Protein 6YVG (pdb70)

Structure (mmCIF, N/CA/C/O backbone):
data_6YVG
#
_entry.id   6YVG
#
_cell.length_a   38.960
_cell.length_b   56.910
_cell.length_c   70.920
_cell.angle_alpha   90.000
_cell.angle_beta   99.610
_cell.angle_gamma   90.000
#
_symmetry.space_group_name_H-M   'P 1 21 1'
#
loop_
_entity.id
_entity.type
_entity.pdbx_description
1 polymer 'MesI (Lpg2505)'
2 non-polymer 1,2-ETHANEDIOL
3 non-polymer 'IODIDE ION'
4 water water
#
loop_
_atom_site.group_PDB
_atom_site.id
_atom_site.type_symbol
_atom_site.label_atom_id
_atom_site.label_alt_id
_atom_site.label_comp_id
_atom_site.label_asym_id
_atom_site.label_entity_id
_atom_site.label_seq_id
_atom_site.pdbx_PDB_ins_code
_atom_site.Cartn_x
_atom_site.Cartn_y
_atom_site.Cartn_z
_atom_site.occupancy
_atom_site.B_iso_or_equiv
_atom_site.auth_seq_id
_atom_site.auth_comp_id
_atom_site.auth_asym_id
_atom_site.auth_atom_id
_atom_site.pdbx_PDB_model_num
ATOM 1 N N . LYS A 1 9 ? 11.651 62.962 72.055 1.00 108.65 3 LYS A N 1
ATOM 2 C CA . LYS A 1 9 ? 10.241 62.684 72.338 1.00 111.79 3 LYS A CA 1
ATOM 3 C C . LYS A 1 9 ? 9.461 63.842 73.018 1.00 110.02 3 LYS A C 1
ATOM 4 O O . LYS A 1 9 ? 8.629 63.624 73.912 1.00 92.19 3 LYS A O 1
ATOM 10 N N . GLY A 1 10 ? 9.702 65.069 72.547 1.00 105.36 4 GLY A N 1
ATOM 11 C CA . GLY A 1 10 ? 8.750 66.143 72.749 1.00 91.01 4 GLY A CA 1
ATOM 12 C C . GLY A 1 10 ? 7.488 65.930 71.927 1.00 109.70 4 GLY A C 1
ATOM 13 O O . GLY A 1 10 ? 6.840 66.898 71.520 1.00 121.00 4 GLY A O 1
ATOM 14 N N . LYS A 1 11 ? 7.146 64.658 71.664 1.00 105.09 5 LYS A N 1
ATOM 15 C CA . LYS A 1 11 ? 5.923 64.238 70.974 1.00 102.51 5 LYS A CA 1
ATOM 16 C C . LYS A 1 11 ? 5.150 63.145 71.717 1.00 107.49 5 LYS A C 1
ATOM 17 O O . LYS A 1 11 ? 3.969 62.927 71.407 1.00 98.87 5 LYS A O 1
ATOM 23 N N . LEU A 1 12 ? 5.764 62.454 72.689 1.00 110.29 6 LEU A N 1
ATOM 24 C CA . LEU A 1 12 ? 5.042 61.516 73.538 1.00 99.38 6 LEU A CA 1
ATOM 25 C C . LEU A 1 12 ? 4.987 61.916 75.012 1.00 99.14 6 LEU A C 1
ATOM 26 O O . LEU A 1 12 ? 4.098 61.426 75.719 1.00 97.94 6 LEU A O 1
ATOM 31 N N . MET A 1 13 ? 5.890 62.802 75.496 1.00 102.87 7 MET A N 1
ATOM 32 C CA . MET A 1 13 ? 5.592 63.512 76.748 1.00 103.42 7 MET A CA 1
ATOM 33 C C . MET A 1 13 ? 4.458 64.514 76.513 1.00 90.30 7 MET A C 1
ATOM 34 O O . MET A 1 13 ? 3.433 64.424 77.202 1.00 83.19 7 MET A O 1
ATOM 39 N N . PRO A 1 14 ? 4.575 65.493 75.550 1.00 102.73 8 PRO A N 1
ATOM 40 C CA . PRO A 1 14 ? 3.348 66.051 74.950 1.00 101.12 8 PRO A CA 1
ATOM 41 C C . PRO A 1 14 ? 2.775 65.082 73.932 1.00 93.21 8 PRO A C 1
ATOM 42 O O . PRO A 1 14 ? 3.069 65.187 72.739 1.00 97.32 8 PRO A O 1
ATOM 46 N N . ASN A 1 15 ? 1.970 64.131 74.411 1.00 96.89 9 ASN A N 1
ATOM 47 C CA . ASN A 1 15 ? 1.414 63.056 73.595 1.00 97.42 9 ASN A CA 1
ATOM 48 C C . ASN A 1 15 ? 0.539 63.602 72.471 1.00 87.02 9 ASN A C 1
ATOM 49 O O . ASN A 1 15 ? -0.642 63.909 72.685 1.00 84.81 9 ASN A O 1
ATOM 54 N N . SER A 1 16 ? 1.118 63.708 71.268 1.00 82.96 10 SER A N 1
ATOM 55 C CA . SER A 1 16 ? 0.414 64.308 70.137 1.00 80.09 10 SER A CA 1
ATOM 56 C C . SER A 1 16 ? -0.865 63.549 69.800 1.00 80.71 10 SER A C 1
ATOM 57 O O . SER A 1 16 ? -1.912 64.160 69.549 1.00 83.75 10 SER A O 1
ATOM 60 N N . LEU A 1 17 ? -0.788 62.214 69.750 1.00 76.41 11 LEU A N 1
ATOM 61 C CA . LEU A 1 17 ? -1.968 61.410 69.443 1.00 77.48 11 LEU A CA 1
ATOM 62 C C . LEU A 1 17 ? -3.082 61.668 70.447 1.00 80.34 11 LEU A C 1
ATOM 63 O O . LEU A 1 17 ? -4.248 61.828 70.062 1.00 78.92 11 LEU A O 1
ATOM 68 N N . LYS A 1 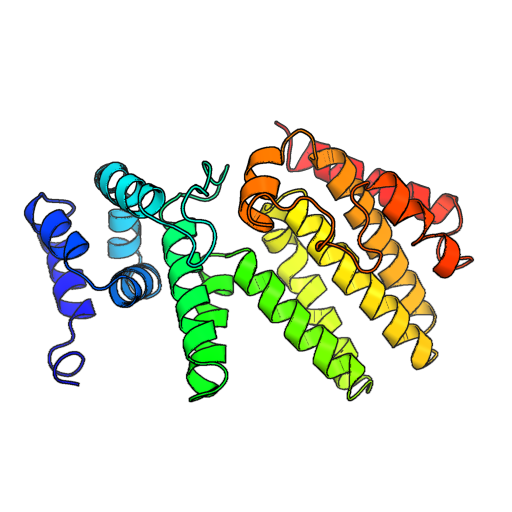18 ? -2.741 61.738 71.741 1.00 84.01 12 LYS A N 1
ATOM 69 C CA . LYS A 1 18 ? -3.768 61.926 72.762 1.00 77.31 12 LYS A CA 1
ATOM 70 C C . LYS A 1 18 ? -4.407 63.307 72.672 1.00 73.40 12 LYS A C 1
ATOM 71 O O . LYS A 1 18 ? -5.609 63.449 72.930 1.00 73.69 12 LYS A O 1
ATOM 77 N N . ASP A 1 19 ? -3.644 64.328 72.283 1.00 73.51 13 ASP A N 1
ATOM 78 C CA . ASP A 1 19 ? -4.241 65.652 72.128 1.00 76.78 13 ASP A CA 1
ATOM 79 C C . ASP A 1 19 ? -5.189 65.696 70.937 1.00 78.26 13 ASP A C 1
ATOM 80 O O . ASP A 1 19 ? -6.266 66.299 71.021 1.00 76.94 13 ASP A O 1
ATOM 85 N N . VAL A 1 20 ? -4.816 65.058 69.823 1.00 71.40 14 VAL A N 1
ATOM 86 C CA . VAL A 1 20 ? -5.732 64.961 68.689 1.00 71.27 14 VAL A CA 1
ATOM 87 C C . VAL A 1 20 ? -6.951 64.134 69.072 1.00 70.66 14 VAL A C 1
ATOM 88 O O . VAL A 1 20 ? -8.091 64.495 68.752 1.00 69.34 14 VAL A O 1
ATOM 92 N N . GLN A 1 21 ? -6.735 63.025 69.783 1.00 70.16 15 GLN A N 1
ATOM 93 C CA . GLN A 1 21 ? -7.858 62.197 70.203 1.00 74.66 15 GLN A CA 1
ATOM 94 C C . GLN A 1 21 ? -8.841 62.995 71.055 1.00 77.90 15 GLN A C 1
ATOM 95 O O . GLN A 1 21 ? -10.058 62.914 70.849 1.00 77.16 15 GLN A O 1
ATOM 101 N N . LYS A 1 22 ? -8.331 63.795 71.996 1.00 76.15 16 LYS A N 1
ATOM 102 C CA . LYS A 1 22 ? -9.206 64.666 72.778 1.00 80.47 16 LYS A CA 1
ATOM 103 C C . LYS A 1 22 ? -9.955 65.632 71.879 1.00 79.85 16 LYS A C 1
ATOM 104 O O . LYS A 1 22 ? -11.170 65.810 72.017 1.00 86.08 16 LYS A O 1
ATOM 110 N N . LEU A 1 23 ? -9.239 66.268 70.947 1.00 75.09 17 LEU A N 1
ATOM 111 C CA . LEU A 1 23 ? -9.874 67.228 70.056 1.00 74.05 17 LEU A CA 1
ATOM 112 C C . LEU A 1 23 ? -11.009 66.590 69.273 1.00 75.79 17 LEU A C 1
ATOM 113 O O . LEU A 1 23 ? -11.997 67.263 68.963 1.00 83.22 17 LEU A O 1
ATOM 118 N N . ILE A 1 24 ? -10.907 65.293 68.974 1.00 73.15 18 ILE A N 1
ATOM 119 C CA . ILE A 1 24 ? -11.932 64.656 68.154 1.00 76.19 18 ILE A CA 1
ATOM 120 C C . ILE A 1 24 ? -13.181 64.358 68.980 1.00 78.52 18 ILE A C 1
ATOM 121 O O . ILE A 1 24 ? -14.303 64.612 68.527 1.00 79.86 18 ILE A O 1
ATOM 126 N N . CYS A 1 25 ? -13.023 63.846 70.208 1.00 75.15 19 CYS A N 1
ATOM 127 C CA . CYS A 1 25 ? -14.194 63.706 71.075 1.00 83.21 19 CYS A CA 1
ATOM 128 C C . CYS A 1 25 ? -14.793 65.057 71.440 1.00 84.92 19 CYS A C 1
ATOM 129 O O . CYS A 1 25 ? -16.013 65.167 71.600 1.00 88.80 19 CYS A O 1
ATOM 132 N N . ASP A 1 26 ? -13.966 66.090 71.573 1.00 74.80 20 ASP A N 1
ATOM 133 C CA . ASP A 1 26 ? -14.491 67.417 71.873 1.00 78.17 20 ASP A CA 1
ATOM 134 C C . ASP A 1 26 ? -15.384 67.923 70.744 1.00 86.29 20 ASP A C 1
ATOM 135 O O . ASP A 1 26 ? -16.581 68.168 70.935 1.00 83.49 20 ASP A O 1
ATOM 140 N N . GLU A 1 27 ? -14.820 68.073 69.549 1.00 79.68 21 GLU A N 1
ATOM 141 C CA . GLU A 1 27 ? -15.515 68.761 68.476 1.00 85.33 21 GLU A CA 1
ATOM 142 C C . GLU A 1 27 ? -16.128 67.840 67.428 1.00 89.58 21 GLU A C 1
ATOM 143 O O . GLU A 1 27 ? -17.034 68.275 66.708 1.00 78.18 21 GLU A O 1
ATOM 149 N N . GLY A 1 28 ? -15.673 66.597 67.314 1.00 82.59 22 GLY A N 1
ATOM 150 C CA . GLY A 1 28 ? -16.111 65.816 66.174 1.00 78.21 22 GLY A CA 1
ATOM 151 C C . GLY A 1 28 ? -15.506 66.370 64.894 1.00 75.80 22 GLY A C 1
ATOM 152 O O . GLY A 1 28 ? -14.680 67.276 64.904 1.00 81.63 22 GLY A O 1
ATOM 153 N N . ILE A 1 29 ? -15.944 65.814 63.770 1.00 76.06 23 ILE A N 1
ATOM 154 C CA . ILE A 1 29 ? -15.333 66.183 62.496 1.00 73.35 23 ILE A CA 1
ATOM 155 C C . ILE A 1 29 ? -15.681 67.624 62.131 1.00 76.38 23 ILE A C 1
ATOM 156 O O . ILE A 1 29 ? -16.705 67.888 61.490 1.00 79.17 23 ILE A O 1
ATOM 161 N N . THR A 1 30 ? -14.826 68.560 62.542 1.00 74.91 24 THR A N 1
ATOM 162 C CA . THR A 1 30 ? -14.896 69.964 62.162 1.00 65.40 24 THR A CA 1
ATOM 163 C C . THR A 1 30 ? -13.869 70.265 61.077 1.00 70.43 24 THR A C 1
ATOM 164 O O . THR A 1 30 ? -12.970 69.466 60.802 1.00 68.94 24 THR A O 1
ATOM 168 N N . ASP A 1 31 ? -13.990 71.458 60.478 1.00 75.22 25 ASP A N 1
ATOM 169 C CA . ASP A 1 31 ? -12.917 71.957 59.618 1.00 71.66 25 ASP A CA 1
ATOM 170 C C . ASP A 1 31 ? -11.616 72.132 60.396 1.00 73.51 25 ASP A C 1
ATOM 171 O O . ASP A 1 31 ? -10.525 71.957 59.839 1.00 67.66 25 ASP A O 1
ATOM 176 N N . ASN A 1 32 ? -11.710 72.478 61.682 1.00 70.82 26 ASN A N 1
ATOM 177 C CA . ASN A 1 32 ? -10.513 72.588 62.507 1.00 70.62 26 ASN A CA 1
ATOM 178 C C . ASN A 1 32 ? -9.868 71.219 62.733 1.00 75.54 26 ASN A C 1
ATOM 179 O O . ASN A 1 32 ? -8.637 71.088 62.680 1.00 75.15 26 ASN A O 1
ATOM 184 N N . VAL A 1 33 ? -10.679 70.189 62.990 1.00 69.69 27 VAL A N 1
ATOM 185 C CA . VAL A 1 33 ? -10.142 68.838 63.132 1.00 68.78 27 VAL A CA 1
ATOM 186 C C . VAL A 1 33 ? -9.536 68.362 61.815 1.00 61.76 27 VAL A C 1
ATOM 187 O O . VAL A 1 33 ? -8.457 67.757 61.796 1.00 66.88 27 VAL A O 1
ATOM 191 N N . ILE A 1 34 ? -10.209 68.630 60.694 1.00 64.91 28 ILE A N 1
ATOM 192 C CA . ILE A 1 34 ? -9.685 68.199 59.399 1.00 66.80 28 ILE A CA 1
ATOM 193 C C . ILE A 1 34 ? -8.346 68.868 59.123 1.00 67.56 28 ILE A C 1
ATOM 194 O O . ILE A 1 34 ? -7.391 68.224 58.664 1.00 62.02 28 ILE A O 1
ATOM 199 N N . THR A 1 35 ? -8.243 70.164 59.428 1.00 71.13 29 THR A N 1
ATOM 200 C CA . THR A 1 35 ? -6.971 70.858 59.252 1.00 66.05 29 THR A CA 1
ATOM 201 C C . THR A 1 35 ? -5.893 70.260 60.144 1.00 59.99 29 THR A C 1
ATOM 202 O O . THR A 1 35 ? -4.756 70.050 59.706 1.00 65.55 29 THR A O 1
ATOM 206 N N . THR A 1 36 ? -6.231 69.966 61.396 1.00 58.55 30 THR A N 1
ATOM 207 C CA . THR A 1 36 ? -5.268 69.306 62.266 1.00 58.47 30 THR A CA 1
ATOM 208 C C . THR A 1 36 ? -4.839 67.979 61.664 1.00 55.28 30 THR A C 1
ATOM 209 O O . THR A 1 36 ? -3.643 67.698 61.527 1.00 55.78 30 THR A O 1
ATOM 213 N N . LEU A 1 37 ? -5.814 67.168 61.248 1.00 63.12 31 LEU A N 1
ATOM 214 C CA . LEU A 1 37 ? -5.489 65.868 60.682 1.00 54.73 31 LEU A CA 1
ATOM 215 C C . LEU A 1 37 ? -4.580 66.009 59.468 1.00 49.60 31 LEU A C 1
ATOM 216 O O . LEU A 1 37 ? -3.595 65.274 59.338 1.00 52.86 31 LEU A O 1
ATOM 221 N N . SER A 1 38 ? -4.865 66.971 58.583 1.00 57.81 32 SER A N 1
ATOM 222 C CA . SER A 1 38 ? -4.068 67.075 57.362 1.00 52.41 32 SER A CA 1
ATOM 223 C C . SER A 1 38 ? -2.616 67.412 57.651 1.00 51.02 32 SER A C 1
ATOM 224 O O . SER A 1 38 ? -1.743 67.036 56.866 1.00 60.36 32 SER A O 1
ATOM 227 N N . ARG A 1 39 ? -2.339 68.074 58.778 1.00 60.55 33 ARG A N 1
ATOM 228 C CA . ARG A 1 39 ? -0.985 68.453 59.171 1.00 59.20 33 ARG A CA 1
ATOM 229 C C . ARG A 1 39 ? -0.192 67.336 59.852 1.00 60.39 33 ARG A C 1
ATOM 230 O O . ARG A 1 39 ? 1.025 67.482 60.011 1.00 58.03 33 ARG A O 1
ATOM 238 N N . LEU A 1 40 ? -0.825 66.235 60.263 1.00 61.47 34 LEU A N 1
ATOM 239 C CA . LEU A 1 40 ? -0.065 65.108 60.795 1.00 62.51 34 LEU A CA 1
ATOM 240 C C . LEU A 1 40 ? 0.844 64.525 59.722 1.00 58.58 34 LEU A C 1
ATOM 241 O O . LEU A 1 40 ? 0.504 64.511 58.536 1.00 57.26 34 LEU A O 1
ATOM 246 N N . LYS A 1 41 ? 2.015 64.049 60.144 1.00 59.66 35 LYS A N 1
ATOM 247 C CA . LYS A 1 41 ? 2.847 63.268 59.242 1.00 58.74 35 LYS A CA 1
ATOM 248 C C . LYS A 1 41 ? 2.103 61.980 58.890 1.00 60.28 35 LYS A C 1
ATOM 249 O O . LYS A 1 41 ? 1.362 61.443 59.719 1.00 58.97 35 LYS A O 1
ATOM 255 N N . PRO A 1 42 ? 2.264 61.472 57.665 1.00 56.03 36 PRO A N 1
ATOM 256 C CA . PRO A 1 42 ? 1.512 60.263 57.276 1.00 55.15 36 PRO A CA 1
ATOM 257 C C . PRO A 1 42 ? 1.606 59.151 58.313 1.00 59.49 36 PRO A C 1
ATOM 258 O O . PRO A 1 42 ? 0.577 58.614 58.754 1.00 51.00 36 PRO A O 1
ATOM 262 N N . PHE A 1 43 ? 2.823 58.815 58.743 1.00 54.81 37 PHE A N 1
ATOM 263 C CA . PHE A 1 43 ? 2.983 57.796 59.771 1.00 54.98 37 PHE A CA 1
ATOM 264 C C . PHE A 1 43 ? 2.092 58.087 60.969 1.00 51.69 37 PHE A C 1
ATOM 265 O O . PHE A 1 43 ? 1.353 57.213 61.441 1.00 57.41 37 PHE A O 1
ATOM 273 N N . ASP A 1 44 ? 2.120 59.328 61.449 1.00 51.27 38 ASP A N 1
ATOM 274 C CA . ASP A 1 44 ? 1.358 59.672 62.643 1.00 53.39 38 ASP A CA 1
ATOM 275 C C . ASP A 1 44 ? -0.136 59.565 62.395 1.00 56.41 38 ASP A C 1
ATOM 276 O O . ASP A 1 44 ? -0.887 59.143 63.283 1.00 52.07 38 ASP A O 1
ATOM 281 N N . LEU A 1 45 ? -0.584 59.933 61.192 1.00 52.56 39 LEU A N 1
ATOM 282 C CA . LEU A 1 45 ? -1.992 59.771 60.835 1.00 48.94 39 LEU A CA 1
ATOM 283 C C . LEU A 1 45 ? -2.407 58.299 60.872 1.00 53.81 39 LEU A C 1
ATOM 284 O O . LEU A 1 45 ? -3.454 57.946 61.430 1.00 50.10 39 LEU A O 1
ATOM 289 N N . ALA A 1 46 ? -1.600 57.421 60.279 1.00 51.67 40 ALA A N 1
ATOM 290 C CA . ALA A 1 46 ? -1.959 56.003 60.288 1.00 52.56 40 ALA A CA 1
ATOM 291 C C . ALA A 1 46 ? -1.896 55.444 61.704 1.00 61.81 40 ALA A C 1
ATOM 292 O O . ALA A 1 46 ? -2.782 54.690 62.129 1.00 59.04 40 ALA A O 1
ATOM 294 N N . MET A 1 47 ? -0.864 55.823 62.459 1.00 56.26 41 MET A N 1
ATOM 295 C CA . MET A 1 47 ? -0.790 55.393 63.851 1.00 56.91 41 MET A CA 1
ATOM 296 C C . MET A 1 47 ? -2.022 55.835 64.632 1.00 58.90 41 MET A C 1
ATOM 297 O O . MET A 1 47 ? -2.497 55.106 65.507 1.00 60.90 41 MET A O 1
ATOM 302 N N . LEU A 1 48 ? -2.580 57.001 64.300 1.00 55.99 42 LEU A N 1
ATOM 303 C CA . LEU A 1 48 ? -3.751 57.491 65.022 1.00 57.96 42 LEU A CA 1
ATOM 304 C C . LEU A 1 48 ? -4.974 56.626 64.753 1.00 62.22 42 LEU A C 1
ATOM 305 O O . LEU A 1 48 ? -5.741 56.319 65.670 1.00 58.33 42 LEU A O 1
ATOM 310 N N . LYS A 1 49 ? -5.192 56.236 63.501 1.00 55.93 43 LYS A N 1
ATOM 311 C CA . LYS A 1 49 ? -6.378 55.435 63.223 1.00 60.95 43 LYS A CA 1
ATOM 312 C C . LYS A 1 49 ? -6.216 54.019 63.759 1.00 56.75 43 LYS A C 1
ATOM 313 O O . LYS A 1 49 ? -7.206 53.371 64.114 1.00 63.86 43 LYS A O 1
ATOM 319 N N . ALA A 1 50 ? -4.975 53.547 63.875 1.00 51.83 44 ALA A N 1
ATOM 320 C CA . ALA A 1 50 ? -4.733 52.195 64.356 1.00 64.53 44 ALA A CA 1
ATOM 321 C C . ALA A 1 50 ? -4.964 52.050 65.859 1.00 63.35 44 ALA A C 1
ATOM 322 O O . ALA A 1 50 ? -5.378 50.977 66.311 1.00 77.15 44 ALA A O 1
ATOM 324 N N . THR A 1 51 ? -4.697 53.091 66.652 1.00 66.52 45 THR A N 1
ATOM 325 C CA . THR A 1 51 ? -4.546 52.936 68.100 1.00 72.73 45 THR A CA 1
ATOM 326 C C . THR A 1 51 ? -5.485 53.813 68.921 1.00 74.06 45 THR A C 1
ATOM 327 O O . THR A 1 51 ? -5.137 54.209 70.034 1.00 82.23 45 THR A O 1
ATOM 331 N N . SER A 1 52 ? -6.669 54.121 68.414 1.00 72.59 46 SER A N 1
ATOM 332 C CA . SER A 1 52 ? -7.590 54.991 69.128 1.00 83.49 46 SER A CA 1
ATOM 333 C C . SER A 1 52 ? -8.812 54.231 69.628 1.00 88.36 46 SER A C 1
ATOM 334 O O . SER A 1 52 ? -9.197 53.194 69.085 1.00 89.76 46 SER A O 1
ATOM 337 N N . ASP A 1 53 ? -9.410 54.768 70.693 1.00 92.00 47 ASP A N 1
ATOM 338 C CA . ASP A 1 53 ? -10.632 54.205 71.249 1.00 85.47 47 ASP A CA 1
ATOM 339 C C . ASP A 1 53 ? -11.721 54.160 70.183 1.00 86.04 47 ASP A C 1
ATOM 340 O O . ASP A 1 53 ? -11.671 54.864 69.171 1.00 84.12 47 ASP A O 1
ATOM 345 N N . ASN A 1 54 ? -12.711 53.301 70.418 1.00 87.27 48 ASN A N 1
ATOM 346 C CA . ASN A 1 54 ? -13.699 53.015 69.392 1.00 78.09 48 ASN A CA 1
ATOM 347 C C . ASN A 1 54 ? -14.536 54.238 69.027 1.00 87.37 48 ASN A C 1
ATOM 348 O O . ASN A 1 54 ? -15.058 54.308 67.907 1.00 86.01 48 ASN A O 1
ATOM 353 N N . LYS A 1 55 ? -14.650 55.219 69.924 1.00 86.01 49 LYS A N 1
ATOM 354 C CA . LYS A 1 55 ? -15.371 56.441 69.577 1.00 84.20 49 LYS A CA 1
ATOM 355 C C . LYS A 1 55 ? -14.580 57.292 68.586 1.00 82.01 49 LYS A C 1
ATOM 356 O O . LYS A 1 55 ? -15.150 57.828 67.629 1.00 82.93 49 LYS A O 1
ATOM 362 N N . VAL A 1 56 ? -13.266 57.411 68.779 1.00 82.52 50 VAL A N 1
ATOM 363 C CA . VAL A 1 56 ? -12.453 58.159 67.824 1.00 75.72 50 VAL A CA 1
ATOM 364 C C . VAL A 1 56 ? -12.387 57.425 66.488 1.00 74.23 50 VAL A C 1
ATOM 365 O O . VAL A 1 56 ? -12.487 58.046 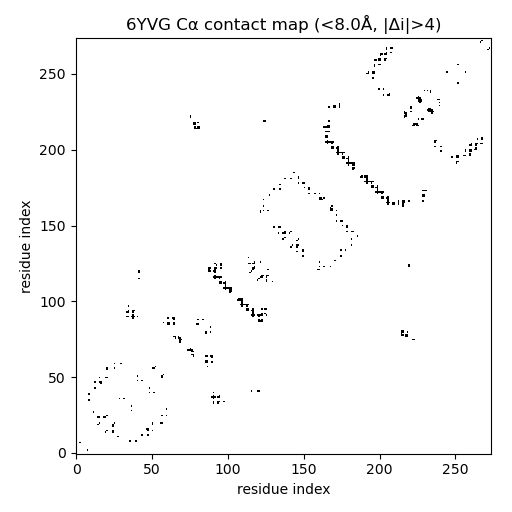65.419 1.00 73.13 50 VAL A O 1
ATOM 369 N N . LYS A 1 57 ? -12.240 56.094 66.527 1.00 73.01 51 LYS A N 1
ATOM 370 C CA . LYS A 1 57 ? -12.214 55.299 65.299 1.00 76.74 51 LYS A CA 1
ATOM 371 C C . LYS A 1 57 ? -13.502 55.461 64.495 1.00 75.31 51 LYS A C 1
ATOM 372 O O . LYS A 1 57 ? -13.469 55.540 63.257 1.00 70.97 51 LYS A O 1
ATOM 378 N N . THR A 1 58 ? -14.648 55.508 65.180 1.00 77.93 52 THR A N 1
ATOM 379 C CA . THR A 1 58 ? -15.915 55.730 64.486 1.00 80.78 52 THR A CA 1
ATOM 380 C C . THR A 1 58 ? -15.915 57.066 63.763 1.00 73.50 52 THR A C 1
ATOM 381 O O . THR A 1 58 ? -16.315 57.154 62.596 1.00 76.39 52 THR A O 1
ATOM 385 N N . LEU A 1 59 ? -15.474 58.122 64.451 1.00 68.22 53 LEU A N 1
ATOM 386 C CA . LEU A 1 59 ? -15.444 59.444 63.842 1.00 69.73 53 LEU A CA 1
ATOM 387 C C . LEU A 1 59 ? -14.454 59.502 62.685 1.00 72.46 53 LEU A C 1
ATOM 388 O O . LEU A 1 59 ? -14.694 60.207 61.701 1.00 75.86 53 LEU A O 1
ATOM 393 N N . LEU A 1 60 ? -13.340 58.769 62.773 1.00 72.32 54 LEU A N 1
ATOM 394 C CA . LEU A 1 60 ? -12.407 58.740 61.650 1.00 66.92 54 LEU A CA 1
ATOM 395 C C . LEU A 1 60 ? -12.975 57.963 60.473 1.00 70.87 54 LEU A C 1
ATOM 396 O O . LEU A 1 60 ? -12.603 58.233 59.325 1.00 74.27 54 LEU A O 1
ATOM 401 N N . ASP A 1 61 ? -13.870 56.998 60.743 1.00 78.50 55 ASP A N 1
ATOM 402 C CA . ASP A 1 61 ? -14.626 56.255 59.733 1.00 77.13 55 ASP A CA 1
ATOM 403 C C . ASP A 1 61 ? -15.876 56.987 59.261 1.00 73.25 55 ASP A C 1
ATOM 404 O O . ASP A 1 61 ? -16.499 56.546 58.291 1.00 75.02 55 ASP A O 1
ATOM 409 N N . SER A 1 62 ? -16.261 58.062 59.944 1.00 68.55 56 SER A N 1
ATOM 410 C CA . SER A 1 62 ? -17.440 58.859 59.641 1.00 72.34 56 SER A CA 1
ATOM 411 C C . SER A 1 62 ? -17.528 59.272 58.176 1.00 74.40 56 SER A C 1
ATOM 412 O O . SER A 1 62 ? -16.508 59.353 57.483 1.00 73.21 56 SER A O 1
ATOM 415 N N . ASP A 1 63 ? -18.758 59.519 57.701 1.00 80.35 57 ASP A N 1
ATOM 416 C CA . ASP A 1 63 ? -18.973 60.017 56.345 1.00 82.63 57 ASP A CA 1
ATOM 417 C C . ASP A 1 63 ? -18.415 61.424 56.160 1.00 77.15 57 ASP A C 1
ATOM 418 O O . ASP A 1 63 ? -18.074 61.806 55.035 1.00 71.29 57 ASP A O 1
ATOM 423 N N . GLU A 1 64 ? -18.299 62.196 57.244 1.00 72.01 58 GLU A N 1
ATOM 424 C CA . GLU A 1 64 ? -17.779 63.553 57.133 1.00 74.01 58 GLU A CA 1
ATOM 425 C C . GLU A 1 64 ? -16.299 63.569 56.754 1.00 73.03 58 GLU A C 1
ATOM 426 O O . GLU A 1 64 ? -15.836 64.515 56.102 1.00 67.47 58 GLU A O 1
ATOM 432 N N . LEU A 1 65 ? -15.544 62.539 57.134 1.00 67.60 59 LEU A N 1
ATOM 433 C CA . LEU A 1 65 ? -14.111 62.523 56.879 1.00 65.96 59 LEU A CA 1
ATOM 434 C C . LEU A 1 65 ? -13.739 61.821 55.577 1.00 66.70 59 LEU A C 1
ATOM 435 O O . LEU A 1 65 ? -12.568 61.854 55.183 1.00 70.35 59 LEU A O 1
ATOM 440 N N . LYS A 1 66 ? -14.697 61.212 54.884 1.00 66.02 60 LYS A N 1
ATOM 441 C CA . LYS A 1 66 ? -14.360 60.510 53.648 1.00 62.99 60 LYS A CA 1
ATOM 442 C C . LYS A 1 66 ? -13.687 61.399 52.608 1.00 60.19 60 LYS A C 1
ATOM 443 O O . LYS A 1 66 ? -12.697 60.944 52.011 1.00 65.39 60 LYS A O 1
ATOM 449 N N . PRO A 1 67 ? -14.126 62.638 52.349 1.00 60.88 61 PRO A N 1
ATOM 450 C CA . PRO A 1 67 ? -13.377 63.469 51.386 1.00 57.61 61 PRO A CA 1
ATOM 451 C C . PRO A 1 67 ? -11.914 63.642 51.757 1.00 57.48 61 PRO A C 1
ATOM 452 O O . PRO A 1 67 ? -11.036 63.581 50.885 1.00 60.73 61 PRO A O 1
ATOM 456 N N . PHE A 1 68 ? -11.629 63.835 53.043 1.00 56.90 62 PHE A N 1
ATOM 457 C CA . PHE A 1 68 ? -10.251 63.987 53.495 1.00 55.68 62 PHE A CA 1
ATOM 458 C C . PHE A 1 68 ? -9.431 62.755 53.156 1.00 54.91 62 PHE A C 1
ATOM 459 O O . PHE A 1 68 ? -8.306 62.861 52.651 1.00 59.37 62 PHE A O 1
ATOM 467 N N . TRP A 1 69 ? -9.989 61.570 53.427 1.00 54.52 63 TRP A N 1
ATOM 468 C CA . TRP A 1 69 ? -9.280 60.322 53.164 1.00 57.88 63 TRP A CA 1
ATOM 469 C C . TRP A 1 69 ? -9.126 60.069 51.667 1.00 58.75 63 TRP A C 1
ATOM 470 O O . TRP A 1 69 ? -8.082 59.580 51.216 1.00 60.43 63 TRP A O 1
ATOM 481 N N . VAL A 1 70 ? -10.155 60.371 50.879 1.00 45.89 64 VAL A N 1
ATOM 482 C CA . VAL A 1 70 ? -10.029 60.222 49.433 1.00 57.43 64 VAL A CA 1
ATOM 483 C C . VAL A 1 70 ? -8.835 61.020 48.923 1.00 60.17 64 VAL A C 1
ATOM 484 O O . VAL A 1 70 ? -8.021 60.519 48.137 1.00 61.69 64 VAL A O 1
ATOM 488 N N . ASN A 1 71 ? -8.714 62.277 49.363 1.00 56.24 65 ASN A N 1
ATOM 489 C CA . ASN A 1 71 ? -7.631 63.131 48.879 1.00 60.59 65 ASN A CA 1
ATOM 490 C C . ASN A 1 71 ? -6.267 62.539 49.218 1.00 60.60 65 ASN A C 1
ATOM 491 O O . ASN A 1 71 ? -5.371 62.499 48.368 1.00 65.07 65 ASN A O 1
ATOM 496 N N . LYS A 1 72 ? -6.088 62.079 50.462 1.00 57.78 66 LYS A N 1
ATOM 497 C CA . LYS A 1 72 ? -4.853 61.381 50.830 1.00 62.19 66 LYS A CA 1
ATOM 498 C C . LYS A 1 72 ? -4.629 60.173 49.936 1.00 53.17 66 LYS A C 1
ATOM 499 O O . LYS A 1 72 ? -3.522 59.953 49.429 1.00 54.37 66 LYS A O 1
ATOM 505 N N . PHE A 1 73 ? -5.676 59.374 49.737 1.00 51.51 67 PHE A N 1
ATOM 506 C CA . PHE A 1 73 ? -5.548 58.184 48.908 1.00 58.48 67 PHE A CA 1
ATOM 507 C C . PHE A 1 73 ? -5.095 58.542 47.499 1.00 53.67 67 PHE A C 1
ATOM 508 O O . PHE A 1 73 ? -4.254 57.848 46.914 1.00 55.01 67 PHE A O 1
ATOM 516 N N . ASN A 1 74 ? -5.611 59.642 46.949 1.00 62.76 68 ASN A N 1
ATOM 517 C CA . ASN A 1 74 ? -5.381 59.953 45.543 1.00 58.33 68 ASN A CA 1
ATOM 518 C C . ASN A 1 74 ? -4.054 60.649 45.299 1.00 66.12 68 ASN A C 1
ATOM 519 O O . ASN A 1 74 ? -3.603 60.698 44.147 1.00 62.35 68 ASN A O 1
ATOM 524 N N . LYS A 1 75 ? -3.415 61.158 46.358 1.00 58.99 69 LYS A N 1
ATOM 525 C CA . LYS A 1 75 ? -2.083 61.746 46.277 1.00 60.45 69 LYS A CA 1
ATOM 526 C C . LYS A 1 75 ? -0.966 60.718 46.393 1.00 61.83 69 LYS A C 1
ATOM 527 O O . LYS A 1 75 ? 0.197 61.072 46.171 1.00 67.09 69 LYS A O 1
ATOM 533 N N . LEU A 1 76 ? -1.282 59.467 46.732 1.00 56.76 70 LEU A N 1
ATOM 534 C CA . LEU A 1 76 ? -0.254 58.439 46.840 1.00 59.30 70 LEU A CA 1
ATOM 535 C C . LEU A 1 76 ? 0.409 58.209 45.498 1.00 54.38 70 LEU A C 1
ATOM 536 O O . LEU A 1 76 ? -0.266 58.052 44.481 1.00 65.08 70 LEU A O 1
ATOM 541 N N . ARG A 1 77 ? 1.737 58.185 45.489 1.00 53.14 71 ARG A N 1
ATOM 542 C CA . ARG A 1 77 ? 2.463 57.920 44.256 1.00 66.15 71 ARG A CA 1
ATOM 543 C C . ARG A 1 77 ? 3.606 56.966 44.563 1.00 67.05 71 ARG A C 1
ATOM 544 O O . ARG A 1 77 ? 4.083 56.885 45.692 1.00 66.02 71 ARG A O 1
ATOM 552 N N . LEU A 1 78 ? 4.042 56.239 43.543 1.00 74.18 72 LEU A N 1
ATOM 553 C CA . LEU A 1 78 ? 5.196 5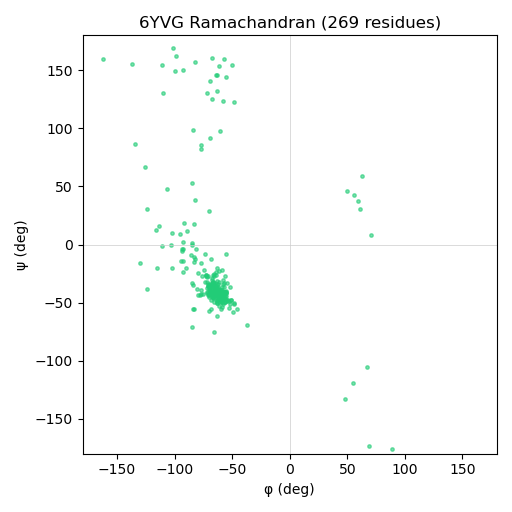5.375 43.703 1.00 69.52 72 LEU A CA 1
ATOM 554 C C . LEU A 1 78 ? 6.488 56.166 43.547 1.00 81.80 72 LEU A C 1
ATOM 555 O O . LEU A 1 78 ? 6.531 57.231 42.924 1.00 91.08 72 LEU A O 1
ATOM 560 N N . GLU A 1 79 ? 7.555 55.617 44.128 1.00 84.36 73 GLU A N 1
ATOM 561 C CA . GLU A 1 79 ? 8.873 56.237 44.029 1.00 95.76 73 GLU A CA 1
ATOM 562 C C . GLU A 1 79 ? 9.352 56.277 42.581 1.00 89.98 73 GLU A C 1
ATOM 563 O O . GLU A 1 79 ? 9.792 57.318 42.087 1.00 88.15 73 GLU A O 1
ATOM 569 N N . LYS A 1 80 ? 9.249 55.155 41.881 1.00 91.92 74 LYS A N 1
ATOM 570 C CA . LYS A 1 80 ? 9.840 54.993 40.549 1.00 91.72 74 LYS A CA 1
ATOM 571 C C . LYS A 1 80 ? 8.891 55.541 39.479 1.00 98.31 74 LYS A C 1
ATOM 572 O O . LYS A 1 80 ? 9.153 56.574 38.871 1.00 100.58 74 LYS A O 1
ATOM 578 N N . ASP A 1 81 ? 7.794 54.826 39.257 1.00 94.42 75 ASP A N 1
ATOM 579 C CA . ASP A 1 81 ? 6.816 55.098 38.202 1.00 87.22 75 ASP A CA 1
ATOM 580 C C . ASP A 1 81 ? 5.828 56.154 38.710 1.00 90.92 75 ASP A C 1
ATOM 581 O O . ASP A 1 81 ? 4.868 55.839 39.427 1.00 91.32 75 ASP A O 1
ATOM 586 N N . HIS A 1 82 ? 6.054 57.420 38.334 1.00 88.31 76 HIS A N 1
ATOM 587 C CA . HIS A 1 82 ? 5.296 58.540 38.887 1.00 90.39 76 HIS A CA 1
ATOM 588 C C . HIS A 1 82 ? 3.941 58.744 38.222 1.00 77.28 76 HIS A C 1
ATOM 589 O O . HIS A 1 82 ? 3.174 59.608 38.669 1.00 79.66 76 HIS A O 1
ATOM 596 N N . ILE A 1 83 ? 3.612 57.977 37.184 1.00 77.00 77 ILE A N 1
ATOM 597 C CA . ILE A 1 83 ? 2.273 58.075 36.612 1.00 79.21 77 ILE A CA 1
ATOM 598 C C . ILE A 1 83 ? 1.294 57.110 37.272 1.00 74.81 77 ILE A C 1
ATOM 599 O O . ILE A 1 83 ? 0.075 57.338 37.200 1.00 69.78 77 ILE A O 1
ATOM 604 N N . PHE A 1 84 ? 1.793 56.065 37.940 1.00 79.33 78 PHE A N 1
ATOM 605 C CA . PHE A 1 84 ? 0.931 55.075 38.572 1.00 66.89 78 PHE A CA 1
ATOM 606 C C . PHE A 1 84 ? -0.034 55.746 39.536 1.00 60.14 78 PHE A C 1
ATOM 607 O O . PHE A 1 84 ? 0.313 56.711 40.222 1.00 64.26 78 PHE A O 1
ATOM 615 N N . GLN A 1 85 ? -1.246 55.211 39.601 1.00 52.63 79 GLN A N 1
ATOM 616 C CA A GLN A 1 85 ? -2.254 55.691 40.534 0.55 58.33 79 GLN A CA 1
ATOM 617 C CA B GLN A 1 85 ? -2.254 55.691 40.534 0.45 59.36 79 GLN A CA 1
ATOM 618 C C . GLN A 1 85 ? -3.056 54.511 41.058 1.00 63.29 79 GLN A C 1
ATOM 619 O O . GLN A 1 85 ? -3.478 53.650 40.278 1.00 61.11 79 GLN A O 1
ATOM 625 N N . PHE A 1 86 ? -3.268 54.484 42.373 1.00 54.04 80 PHE A N 1
ATOM 626 C CA . PHE A 1 86 ? -4.096 53.455 42.985 1.00 56.03 80 PHE A CA 1
ATOM 627 C C . PHE A 1 86 ? -5.563 53.641 42.607 1.00 58.59 80 PHE A C 1
ATOM 628 O O . PHE A 1 86 ? -6.072 54.765 42.553 1.00 58.04 80 PHE A O 1
ATOM 636 N N . ARG A 1 87 ? -6.244 52.525 42.363 1.00 49.83 81 ARG A N 1
ATOM 637 C CA . ARG A 1 87 ? -7.655 52.513 42.020 1.00 53.73 81 ARG A CA 1
ATOM 638 C C . ARG A 1 87 ? -8.469 52.184 43.256 1.00 57.01 81 ARG A C 1
ATOM 639 O O . ARG A 1 87 ? -7.941 51.663 44.247 1.00 56.71 81 ARG A O 1
ATOM 647 N N . ASN A 1 88 ? -9.764 52.498 43.192 1.00 50.24 82 ASN A N 1
ATOM 648 C CA . ASN A 1 88 ? -10.653 52.291 44.329 1.00 51.08 82 ASN A CA 1
ATOM 649 C C . ASN A 1 88 ? -10.471 50.883 44.900 1.00 61.72 82 ASN A C 1
ATOM 650 O O . ASN A 1 88 ? -10.650 49.900 44.167 1.00 62.95 82 ASN A O 1
ATOM 655 N N . PRO A 1 89 ? -10.120 50.743 46.205 1.00 65.61 83 PRO A N 1
ATOM 656 C CA . PRO A 1 89 ? -9.813 49.412 46.760 1.00 63.92 83 PRO A CA 1
ATOM 657 C C . PRO A 1 89 ? -11.028 48.586 47.166 1.00 67.89 83 PRO A C 1
ATOM 658 O O . PRO A 1 89 ? -10.993 47.890 48.186 1.00 65.74 83 PRO A O 1
ATOM 662 N N . ASP A 1 90 ? -12.107 48.665 46.370 1.00 86.48 84 ASP A N 1
ATOM 663 C CA . ASP A 1 90 ? -13.232 47.724 46.306 1.00 88.57 84 ASP A CA 1
ATOM 664 C C . ASP A 1 90 ? -14.060 47.738 47.603 1.00 80.95 84 ASP A C 1
ATOM 665 O O . ASP A 1 90 ? -14.818 48.707 47.766 1.00 80.02 84 ASP A O 1
ATOM 670 N N . PRO A 1 91 ? -14.013 46.717 48.574 1.00 72.88 85 PRO A N 1
ATOM 671 C CA . PRO A 1 91 ? -14.746 46.957 49.826 1.00 72.70 85 PRO A CA 1
ATOM 672 C C . PRO A 1 91 ? -13.865 47.530 50.927 1.00 71.54 85 PRO A C 1
ATOM 673 O O . PRO A 1 91 ? -14.375 48.011 51.945 1.00 71.21 85 PRO A O 1
ATOM 677 N N . GLN A 1 92 ? -12.547 47.476 50.755 1.00 66.70 86 GLN A N 1
ATOM 678 C CA . GLN A 1 92 ? -11.672 48.166 51.692 1.00 61.22 86 GLN A CA 1
ATOM 679 C C . GLN A 1 92 ? -11.786 49.667 51.470 1.00 59.62 86 GLN A C 1
ATOM 680 O O . GLN A 1 92 ? -11.715 50.145 50.335 1.00 58.76 86 GLN A O 1
ATOM 686 N N . SER A 1 93 ? -11.989 50.412 52.548 1.00 56.70 87 SER A N 1
ATOM 687 C CA . SER A 1 93 ? -12.006 51.863 52.435 1.00 57.93 87 SER A CA 1
ATOM 688 C C . SER A 1 93 ? -10.657 52.376 51.930 1.00 60.03 87 SER A C 1
ATOM 689 O O . SER A 1 93 ? -9.617 51.727 52.098 1.00 61.54 87 SER A O 1
ATOM 692 N N . ARG A 1 94 ? -10.677 53.546 51.279 1.00 49.14 88 ARG A N 1
ATOM 693 C CA A ARG A 1 94 ? -9.418 54.199 50.930 0.50 56.12 88 ARG A CA 1
ATOM 694 C CA B ARG A 1 94 ? -9.420 54.201 50.929 0.50 55.05 88 ARG A CA 1
ATOM 695 C C . ARG A 1 94 ? -8.635 54.600 52.178 1.00 57.44 88 ARG A C 1
ATOM 696 O O . ARG A 1 94 ? -7.395 54.599 52.165 1.00 58.09 88 ARG A O 1
ATOM 711 N N . ALA A 1 95 ? -9.330 54.934 53.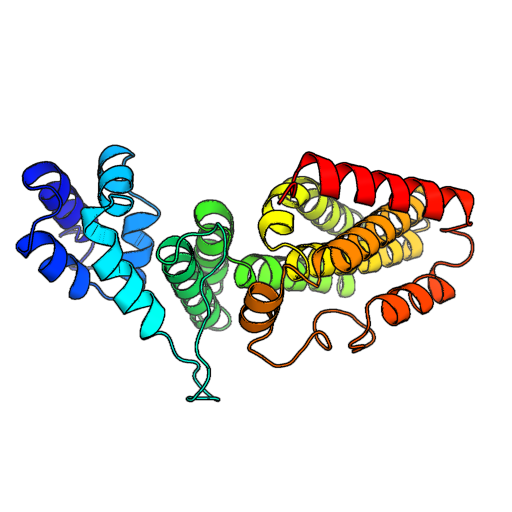269 1.00 53.25 89 ALA A N 1
ATOM 712 C CA . ALA A 1 95 ? -8.638 55.268 54.516 1.00 59.93 89 ALA A CA 1
ATOM 713 C C . ALA A 1 95 ? -7.837 54.083 55.041 1.00 60.24 89 ALA A C 1
ATOM 714 O O . ALA A 1 95 ? -6.682 54.238 55.462 1.00 64.19 89 ALA A O 1
ATOM 716 N N . ASP A 1 96 ? -8.442 52.893 55.041 1.00 58.69 90 ASP A N 1
ATOM 717 C CA . ASP A 1 96 ? -7.737 51.708 55.507 1.00 54.69 90 ASP A CA 1
ATOM 718 C C . ASP A 1 96 ? -6.649 51.302 54.525 1.00 53.83 90 ASP A C 1
ATOM 719 O O . ASP A 1 96 ? -5.584 50.833 54.934 1.00 53.23 90 ASP A O 1
ATOM 724 N N . PHE A 1 97 ? -6.896 51.474 53.225 1.00 54.55 91 PHE A N 1
ATOM 725 C CA . PHE A 1 97 ? -5.833 51.253 52.252 1.00 53.30 91 PHE A CA 1
ATOM 726 C C . PHE A 1 97 ? -4.659 52.176 52.532 1.00 52.26 91 PHE A C 1
ATOM 727 O O . PHE A 1 97 ? -3.506 51.738 52.581 1.00 54.83 91 PHE A O 1
ATOM 735 N N . TYR A 1 98 ? -4.945 53.468 52.716 1.00 56.51 92 TYR A N 1
ATOM 736 C CA . TYR A 1 98 ? -3.890 54.458 52.913 1.00 52.61 92 TYR A CA 1
ATOM 737 C C . TYR A 1 98 ? -3.071 54.155 54.157 1.00 47.21 92 TYR A C 1
ATOM 738 O O . TYR A 1 98 ? -1.840 54.085 54.097 1.00 54.31 92 TYR A O 1
ATOM 747 N N . CYS A 1 99 ? -3.737 53.980 55.298 1.00 50.57 93 CYS A N 1
ATOM 748 C CA . CYS A 1 99 ? -3.014 53.785 56.557 1.00 53.61 93 CYS A CA 1
ATOM 749 C C . CYS A 1 99 ? -2.206 52.490 56.548 1.00 54.53 93 CYS A C 1
ATOM 750 O O . CYS A 1 99 ? -1.056 52.460 57.005 1.00 55.46 93 CYS A O 1
ATOM 753 N N . GLY A 1 100 ? -2.798 51.398 56.056 1.00 54.03 94 GLY A N 1
ATOM 754 C CA . GLY A 1 100 ? -2.053 50.159 55.956 1.00 47.55 94 GLY A CA 1
ATOM 755 C C . GLY A 1 100 ? -0.835 50.305 55.070 1.00 52.39 94 GLY A C 1
ATOM 756 O O . GLY A 1 100 ? 0.251 49.818 55.403 1.00 51.33 94 GLY A O 1
ATOM 757 N N . TYR A 1 101 ? -0.996 50.995 53.936 1.00 50.28 95 TYR A N 1
ATOM 758 C CA . TYR A 1 101 ? 0.111 51.169 53.001 1.00 52.63 95 TYR A CA 1
ATOM 759 C C . TYR A 1 101 ? 1.189 52.080 53.585 1.00 48.99 95 TYR A C 1
ATOM 760 O O . TYR A 1 101 ? 2.386 51.863 53.364 1.00 52.94 95 TYR A O 1
ATOM 769 N N . VAL A 1 102 ? 0.794 53.097 54.342 1.00 50.58 96 VAL A N 1
ATOM 770 C CA . VAL A 1 102 ? 1.790 53.968 54.963 1.00 47.65 96 VAL A CA 1
ATOM 771 C C . VAL A 1 102 ? 2.590 53.199 56.017 1.00 55.53 96 VAL A C 1
ATOM 772 O O . VAL A 1 102 ? 3.828 53.262 56.051 1.00 53.19 96 VAL A O 1
ATOM 776 N N . LEU A 1 103 ? 1.912 52.417 56.858 1.00 49.10 97 LEU A N 1
ATOM 777 C CA . LEU A 1 103 ? 2.662 51.656 57.861 1.00 52.39 97 LEU A CA 1
ATOM 778 C C . LEU A 1 103 ? 3.526 50.588 57.210 1.00 53.48 97 LEU A C 1
ATOM 779 O O . LEU A 1 103 ? 4.620 50.290 57.704 1.00 60.02 97 LEU A O 1
ATOM 784 N N . TYR A 1 104 ? 3.065 50.013 56.100 1.00 53.53 98 TYR A N 1
ATOM 785 C CA . TYR A 1 104 ? 3.885 49.044 55.383 1.00 47.26 98 TYR A CA 1
ATOM 786 C C . TYR A 1 104 ? 5.156 49.696 54.856 1.00 51.70 98 TYR A C 1
ATOM 787 O O . TYR A 1 104 ? 6.251 49.129 54.956 1.00 50.92 98 TYR A O 1
ATOM 796 N N . LEU A 1 105 ? 5.020 50.877 54.247 1.00 51.27 99 LEU A N 1
ATOM 797 C CA . LEU A 1 105 ? 6.198 51.608 53.798 1.00 53.20 99 LEU A CA 1
ATOM 798 C C . LEU A 1 105 ? 7.117 51.929 54.968 1.00 53.74 99 LEU A C 1
ATOM 799 O O . LEU A 1 105 ? 8.344 51.875 54.833 1.00 56.65 99 LEU A O 1
ATOM 804 N N . ALA A 1 106 ? 6.541 52.278 56.124 1.00 51.68 100 ALA A N 1
ATOM 805 C CA . ALA A 1 106 ? 7.367 52.600 57.289 1.00 60.20 100 ALA A CA 1
ATOM 806 C C . ALA A 1 106 ? 8.125 51.368 57.766 1.00 59.00 100 ALA A C 1
ATOM 807 O O . ALA A 1 106 ? 9.322 51.444 58.067 1.00 52.13 100 ALA A O 1
ATOM 809 N N . ALA A 1 107 ? 7.450 50.214 57.788 1.00 56.73 101 ALA A N 1
ATOM 810 C CA . ALA A 1 107 ? 8.109 48.954 58.106 1.00 56.62 101 ALA A CA 1
ATOM 811 C C . ALA A 1 107 ? 9.362 48.754 57.268 1.00 63.22 101 ALA A C 1
ATOM 812 O O . ALA A 1 107 ? 10.427 48.409 57.796 1.00 53.03 101 ALA A O 1
ATOM 814 N N . LEU A 1 108 ? 9.253 48.976 55.951 1.00 53.90 102 LEU A N 1
ATOM 815 C CA . LEU A 1 108 ? 10.383 48.733 55.057 1.00 56.73 102 LEU A CA 1
ATOM 816 C C . LEU A 1 108 ? 11.550 49.690 55.312 1.00 63.91 102 LEU A C 1
ATOM 817 O O . LEU A 1 108 ? 12.710 49.298 55.128 1.00 62.01 102 LEU A O 1
ATOM 822 N N . LYS A 1 109 ? 11.274 50.948 55.693 1.00 62.34 103 LYS A N 1
ATOM 823 C CA . LYS A 1 109 ? 12.354 51.855 56.095 1.00 73.31 103 LYS A CA 1
ATOM 824 C C . LYS A 1 109 ? 13.156 51.267 57.251 1.00 67.76 103 LYS A C 1
ATOM 825 O O . LYS A 1 109 ? 14.383 51.409 57.313 1.00 71.62 103 LYS A O 1
ATOM 831 N N . GLU A 1 110 ? 12.475 50.581 58.160 1.00 69.58 104 GLU A N 1
ATOM 832 C CA . GLU A 1 110 ? 13.051 50.050 59.380 1.00 69.30 104 GLU A CA 1
ATOM 833 C C . GLU A 1 110 ? 13.555 48.625 59.237 1.00 77.44 104 GLU A C 1
ATOM 834 O O . GLU A 1 110 ? 13.730 47.948 60.253 1.00 81.66 104 GLU A O 1
ATOM 840 N N . LYS A 1 111 ? 13.780 48.138 58.016 1.00 76.45 105 LYS A N 1
ATOM 841 C CA . LYS A 1 111 ? 14.135 46.726 57.897 1.00 75.83 105 LYS A CA 1
ATOM 842 C C . LYS A 1 111 ? 15.622 46.495 58.142 1.00 82.88 105 LYS A C 1
ATOM 843 O O . LYS A 1 111 ? 16.000 45.677 58.988 1.00 86.17 105 LYS A O 1
ATOM 849 N N . GLN A 1 112 ? 16.474 47.180 57.383 1.00 83.33 106 GLN A N 1
ATOM 850 C CA . GLN A 1 112 ? 17.917 47.132 57.573 1.00 84.89 106 GLN A CA 1
ATOM 851 C C . GLN A 1 112 ? 18.257 47.754 58.922 1.00 101.93 106 GLN A C 1
ATOM 852 O O . GLN A 1 112 ? 18.572 47.045 59.887 1.00 93.21 106 GLN A O 1
ATOM 858 N N . LYS A 1 113 ? 18.190 49.084 58.990 1.00 104.32 107 LYS A N 1
ATOM 859 C CA . LYS A 1 113 ? 18.229 49.790 60.262 1.00 94.91 107 LYS A CA 1
ATOM 860 C C . LYS A 1 113 ? 17.087 49.302 61.138 1.00 93.83 107 LYS A C 1
ATOM 861 O O . LYS A 1 113 ? 15.927 49.364 60.727 1.00 100.85 107 LYS A O 1
ATOM 867 N N . GLU A 1 114 ? 17.403 48.814 62.336 1.00 85.66 108 GLU A N 1
ATOM 868 C CA . GLU A 1 114 ? 16.417 48.707 63.416 1.00 95.51 108 GLU A CA 1
ATOM 869 C C . GLU A 1 114 ? 15.258 47.765 63.066 1.00 86.44 108 GLU A C 1
ATOM 870 O O . GLU A 1 114 ? 14.081 48.146 63.103 1.00 86.71 108 GLU A O 1
ATOM 876 N N . ILE A 1 115 ? 15.603 46.506 62.778 1.00 86.64 109 ILE A N 1
ATOM 877 C CA . ILE A 1 115 ? 14.614 45.503 62.394 1.00 81.19 109 ILE A CA 1
ATOM 878 C C . ILE A 1 115 ? 13.498 45.345 63.421 1.00 81.93 109 ILE A C 1
ATOM 879 O O . ILE A 1 115 ? 12.517 44.641 63.159 1.00 75.17 109 ILE A O 1
ATOM 884 N N . SER A 1 116 ? 13.622 45.986 64.585 1.00 78.37 110 SER A N 1
ATOM 885 C CA . SER A 1 116 ? 12.612 45.841 65.627 1.00 86.89 110 SER A CA 1
ATOM 886 C C . SER A 1 116 ? 11.304 46.497 65.207 1.00 77.64 110 SER A C 1
ATOM 887 O O . SER A 1 116 ? 10.247 45.854 65.190 1.00 72.68 110 SER A O 1
ATOM 890 N N . SER A 1 117 ? 11.363 47.784 64.865 1.00 73.81 111 SER A N 1
ATOM 891 C CA . SER A 1 117 ? 10.178 48.502 64.424 1.00 73.52 111 SER A CA 1
ATOM 892 C C . SER A 1 117 ? 9.595 47.902 63.153 1.00 69.24 111 SER A C 1
ATOM 893 O O . SER A 1 117 ? 8.402 48.084 62.877 1.00 66.15 111 SER A O 1
ATOM 896 N N . TYR A 1 118 ? 10.413 47.192 62.378 1.00 65.60 112 TYR A N 1
ATOM 897 C CA . TYR A 1 118 ? 9.922 46.537 61.171 1.00 69.40 112 TYR A CA 1
ATOM 898 C C . TYR A 1 118 ? 8.809 45.548 61.497 1.00 66.82 112 TYR A C 1
ATOM 899 O O . TYR A 1 118 ? 7.736 45.598 60.893 1.00 62.28 112 TYR A O 1
ATOM 908 N N . TYR A 1 119 ? 9.031 44.670 62.485 1.00 67.72 113 TYR A N 1
ATOM 909 C CA . TYR A 1 119 ? 8.014 43.684 62.847 1.00 58.93 113 TYR A CA 1
ATOM 910 C C . TYR A 1 119 ? 6.759 44.352 63.403 1.00 63.62 113 TYR A C 1
ATOM 911 O O . TYR A 1 119 ? 5.638 43.911 63.124 1.00 71.52 113 TYR A O 1
ATOM 920 N N . ASP A 1 120 ? 6.920 45.422 64.182 1.00 61.96 114 ASP A N 1
ATOM 921 C CA . ASP A 1 120 ? 5.752 46.053 64.788 1.00 59.26 114 ASP A CA 1
ATOM 922 C C . ASP A 1 120 ? 4.891 46.754 63.743 1.00 59.63 114 ASP A C 1
ATOM 923 O O . ASP A 1 120 ? 3.660 46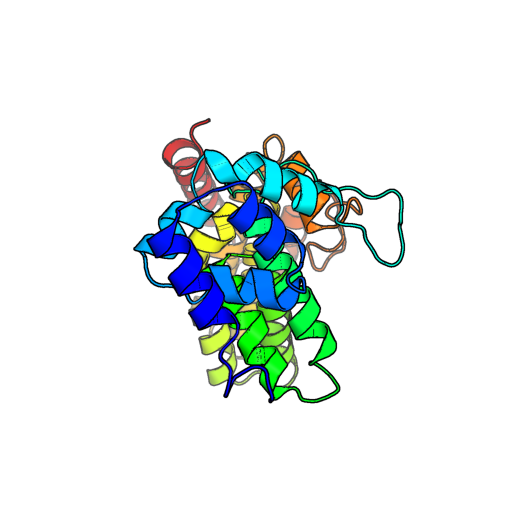.655 63.779 1.00 52.86 114 ASP A O 1
ATOM 928 N N . TYR A 1 121 ? 5.519 47.484 62.819 1.00 53.45 115 TYR A N 1
ATOM 929 C CA . TYR A 1 121 ? 4.743 48.256 61.852 1.00 61.73 115 TYR A CA 1
ATOM 930 C C . TYR A 1 121 ? 4.067 47.333 60.846 1.00 55.47 115 TYR A C 1
ATOM 931 O O . TYR A 1 121 ? 2.886 47.507 60.521 1.00 54.89 115 TYR A O 1
ATOM 940 N N . LEU A 1 122 ? 4.806 46.336 60.361 1.00 55.62 116 LEU A N 1
ATOM 941 C CA . LEU A 1 122 ? 4.245 45.302 59.494 1.00 53.26 116 LEU A CA 1
ATOM 942 C C . LEU A 1 122 ? 3.044 44.611 60.130 1.00 55.46 116 LEU A C 1
ATOM 943 O O . LEU A 1 122 ? 2.068 44.299 59.439 1.00 63.34 116 LEU A O 1
ATOM 948 N N . ASN A 1 123 ? 3.098 44.343 61.443 1.00 54.91 117 ASN A N 1
ATOM 949 C CA . ASN A 1 123 ? 1.980 43.664 62.097 1.00 59.56 117 ASN A CA 1
ATOM 950 C C . ASN A 1 123 ? 0.770 44.582 62.207 1.00 57.23 117 ASN A C 1
ATOM 951 O O . ASN A 1 123 ? -0.371 44.134 62.070 1.00 58.62 117 ASN A O 1
ATOM 956 N N . LEU A 1 124 ? 0.993 45.871 62.438 1.00 56.80 118 LEU A N 1
ATOM 957 C CA . LEU A 1 124 ? -0.118 46.811 62.414 1.00 53.96 118 LEU A CA 1
ATOM 958 C C . LEU A 1 124 ? -0.698 46.924 61.013 1.00 57.40 118 LEU A C 1
ATOM 959 O O . LEU A 1 124 ? -1.920 46.994 60.833 1.00 53.60 118 LEU A O 1
ATOM 964 N N . SER A 1 125 ? 0.170 46.982 60.007 1.00 52.30 119 SER A N 1
ATOM 965 C CA . SER A 1 125 ? -0.316 47.221 58.657 1.00 54.48 119 SER A CA 1
ATOM 966 C C . SER A 1 125 ? -1.197 46.065 58.201 1.00 56.05 119 SER A C 1
ATOM 967 O O . SER A 1 125 ? -2.229 46.282 57.552 1.00 57.51 119 SER A O 1
ATOM 970 N N . PHE A 1 126 ? -0.851 44.837 58.613 1.00 56.84 120 PHE A N 1
ATOM 971 C CA . PHE A 1 126 ? -1.624 43.633 58.292 1.00 53.92 120 PHE A CA 1
ATOM 972 C C . PHE A 1 126 ? -2.794 43.402 59.250 1.00 55.39 120 PHE A C 1
ATOM 973 O O . PHE A 1 126 ? -3.944 43.264 58.817 1.00 51.70 120 PHE A O 1
ATOM 981 N N . THR A 1 127 ? -2.510 43.340 60.554 1.00 56.12 121 THR A N 1
ATOM 982 C CA . THR A 1 127 ? -3.544 42.972 61.520 1.00 58.86 121 THR A CA 1
ATOM 983 C C . THR A 1 127 ? -4.663 44.000 61.537 1.00 60.92 121 THR A C 1
ATOM 984 O O . THR A 1 127 ? -5.844 43.654 61.415 1.00 67.82 121 THR A O 1
ATOM 988 N N . THR A 1 128 ? -4.304 45.275 61.664 1.00 57.58 122 THR A N 1
ATOM 989 C CA . THR A 1 128 ? -5.313 46.318 61.812 1.00 58.28 122 THR A CA 1
ATOM 990 C C . THR A 1 128 ? -5.947 46.717 60.481 1.00 53.27 122 THR A C 1
ATOM 991 O O . THR A 1 128 ? -7.168 46.898 60.414 1.00 53.32 122 THR A O 1
ATOM 995 N N . PHE A 1 129 ? -5.157 46.877 59.416 1.00 50.74 123 PHE A N 1
ATOM 996 C CA . PHE A 1 129 ? -5.683 47.443 58.176 1.00 57.07 123 PHE A CA 1
ATOM 997 C C . PHE A 1 129 ? -5.764 46.444 57.028 1.00 57.68 123 PHE A C 1
ATOM 998 O O . PHE A 1 129 ? -6.240 46.812 55.952 1.00 59.38 123 PHE A O 1
ATOM 1006 N N . ASN A 1 130 ? -5.333 45.197 57.232 1.00 59.74 124 ASN A N 1
ATOM 1007 C CA . ASN A 1 130 ? -5.331 44.144 56.199 1.00 56.12 124 ASN A CA 1
ATOM 1008 C C . ASN A 1 130 ? -4.696 44.623 54.892 1.00 55.59 124 ASN A C 1
ATOM 1009 O O . ASN A 1 130 ? -5.207 44.402 53.791 1.00 52.10 124 ASN A O 1
ATOM 1014 N N . CYS A 1 131 ? -3.551 45.270 55.022 1.00 48.73 125 CYS A N 1
ATOM 1015 C CA . CYS A 1 131 ? -2.791 45.688 53.858 1.00 49.94 125 CYS A CA 1
ATOM 1016 C C . CYS A 1 131 ? -2.258 44.464 53.121 1.00 56.24 125 CYS A C 1
ATOM 1017 O O . CYS A 1 131 ? -1.560 43.635 53.710 1.00 48.87 125 CYS A O 1
ATOM 1020 N N . PHE A 1 132 ? -2.575 44.372 51.825 1.00 50.17 126 PHE A N 1
ATOM 1021 C CA . PHE A 1 132 ? -2.087 43.275 50.992 1.00 46.63 126 PHE A 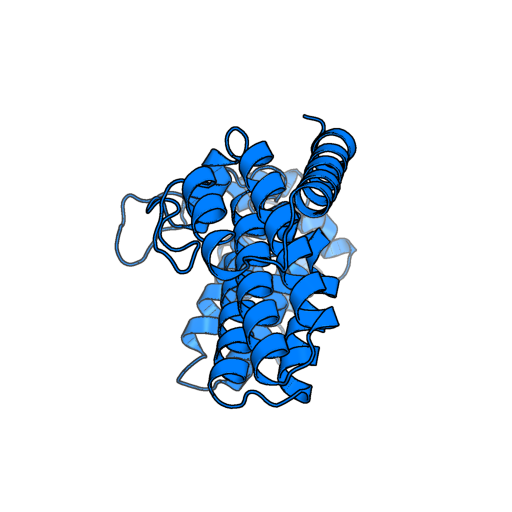CA 1
ATOM 1022 C C . PHE A 1 132 ? -0.568 43.194 50.992 1.00 47.47 126 PHE A C 1
ATOM 1023 O O . PHE A 1 132 ? 0.004 42.099 51.020 1.00 49.29 126 PHE A O 1
ATOM 1031 N N . TYR A 1 133 ? 0.107 44.338 50.893 1.00 52.71 127 TYR A N 1
ATOM 1032 C CA . TYR A 1 133 ? 1.557 44.296 50.772 1.00 52.65 127 TYR A CA 1
ATOM 1033 C C . TYR A 1 133 ? 2.203 43.768 52.048 1.00 45.64 127 TYR A C 1
ATOM 1034 O O . TYR A 1 133 ? 3.223 43.081 51.976 1.00 47.06 127 TYR A O 1
ATOM 1043 N N . ALA A 1 134 ? 1.600 44.037 53.208 1.00 48.23 128 ALA A N 1
ATOM 1044 C CA . ALA A 1 134 ? 2.122 43.510 54.468 1.00 56.24 128 ALA A CA 1
ATOM 1045 C C . ALA A 1 134 ? 1.954 41.998 54.530 1.00 54.90 128 ALA A C 1
ATOM 1046 O O . ALA A 1 134 ? 2.900 41.273 54.856 1.00 50.22 128 ALA A O 1
ATOM 1048 N N . ALA A 1 135 ? 0.750 41.507 54.205 1.00 60.32 129 ALA A N 1
ATOM 1049 C CA . ALA A 1 135 ? 0.516 40.081 53.992 1.00 56.97 129 ALA A CA 1
ATOM 1050 C C . ALA A 1 135 ? 1.606 39.465 53.118 1.00 53.56 129 ALA A C 1
ATOM 1051 O O . ALA A 1 135 ? 2.249 38.486 53.502 1.00 52.48 129 ALA A O 1
ATOM 1053 N N . GLN A 1 136 ? 1.815 40.031 51.928 1.00 54.01 130 GLN A N 1
ATOM 1054 C CA . GLN A 1 136 ? 2.835 39.507 51.020 1.00 56.79 130 GLN A CA 1
ATOM 1055 C C . GLN A 1 136 ? 4.211 39.516 51.666 1.00 49.00 130 GLN A C 1
ATOM 1056 O O . GLN A 1 136 ? 4.971 38.542 51.577 1.00 50.84 130 GLN A O 1
ATOM 1062 N N . GLU A 1 137 ? 4.560 40.631 52.295 1.00 54.65 131 GLU A N 1
ATOM 1063 C CA . GLU A 1 137 ? 5.854 40.733 52.948 1.00 49.67 131 GLU A CA 1
ATOM 1064 C C . GLU A 1 137 ? 5.981 39.704 54.067 1.00 54.82 131 GLU A C 1
ATOM 1065 O O . GLU A 1 137 ? 6.995 39.001 54.168 1.00 52.81 131 GLU A O 1
ATOM 1071 N N . ILE A 1 138 ? 4.941 39.564 54.889 1.00 48.31 132 ILE A N 1
ATOM 1072 C CA . ILE A 1 138 ? 4.993 38.577 55.970 1.00 52.55 132 ILE A CA 1
ATOM 1073 C C . ILE A 1 138 ? 5.185 37.169 55.412 1.00 53.74 132 ILE A C 1
ATOM 1074 O O . ILE A 1 138 ? 5.998 36.390 55.922 1.00 58.14 132 ILE A O 1
ATOM 1079 N N . LEU A 1 139 ? 4.453 36.820 54.351 1.00 55.05 133 LEU A N 1
ATOM 1080 C CA . LEU A 1 139 ? 4.556 35.462 53.821 1.00 51.91 133 LEU A CA 1
ATOM 1081 C C . LEU A 1 139 ? 5.915 35.225 53.177 1.00 47.50 133 LEU A C 1
ATOM 1082 O O . LEU A 1 139 ? 6.496 34.147 53.321 1.00 50.55 133 LEU A O 1
ATOM 1087 N N . THR A 1 140 ? 6.448 36.229 52.487 1.00 50.54 134 THR A N 1
ATOM 1088 C CA . THR A 1 140 ? 7.784 36.107 51.919 1.00 48.03 134 THR A CA 1
ATOM 1089 C C . THR A 1 140 ? 8.824 35.858 53.005 1.00 52.70 134 THR A C 1
ATOM 1090 O O . THR A 1 140 ? 9.718 35.022 52.844 1.00 52.61 134 THR A O 1
ATOM 1094 N N . PHE A 1 141 ? 8.716 36.571 54.124 1.00 50.99 135 PHE A N 1
ATOM 1095 C CA . PHE A 1 141 ? 9.651 36.364 55.219 1.00 56.95 135 PHE A CA 1
ATOM 1096 C C . PHE A 1 141 ? 9.533 34.953 55.784 1.00 58.19 135 PHE A C 1
ATOM 1097 O O . PHE A 1 141 ? 10.542 34.262 55.973 1.00 56.86 135 PHE A O 1
ATOM 1105 N N . LEU A 1 142 ? 8.302 34.511 56.068 1.00 52.98 136 LEU A N 1
ATOM 1106 C CA . LEU A 1 142 ? 8.112 33.182 56.636 1.00 52.36 136 LEU A CA 1
ATOM 1107 C C . LEU A 1 142 ? 8.554 32.102 55.669 1.00 53.74 136 LEU A C 1
ATOM 1108 O O . LEU A 1 142 ? 9.185 31.123 56.085 1.00 51.89 136 LEU A O 1
ATOM 1113 N N . ILE A 1 143 ? 8.214 32.248 54.376 1.00 53.47 137 ILE A N 1
ATOM 1114 C CA . ILE A 1 143 ? 8.625 31.260 53.372 1.00 51.08 137 ILE A CA 1
ATOM 1115 C C . ILE A 1 143 ? 10.140 31.195 53.290 1.00 56.70 137 ILE A C 1
ATOM 1116 O O . ILE A 1 143 ? 10.730 30.111 53.223 1.00 64.38 137 ILE A O 1
ATOM 1121 N N . GLY A 1 144 ? 10.792 32.358 53.299 1.00 56.48 138 GLY A N 1
ATOM 1122 C CA . GLY A 1 144 ? 12.239 32.391 53.187 1.00 52.59 138 GLY A CA 1
ATOM 1123 C C . GLY A 1 144 ? 12.940 31.779 54.387 1.00 62.42 138 GLY A C 1
ATOM 1124 O O . GLY A 1 144 ? 13.996 31.158 54.242 1.00 59.56 138 GLY A O 1
ATOM 1125 N N . ALA A 1 145 ? 12.380 31.952 55.590 1.00 52.88 139 ALA A N 1
ATOM 1126 C CA . ALA A 1 145 ? 13.004 31.323 56.759 1.00 59.24 139 ALA A CA 1
ATOM 1127 C C . ALA A 1 145 ? 12.925 29.799 56.687 1.00 64.92 139 ALA A C 1
ATOM 1128 O O . ALA A 1 145 ? 13.832 29.110 57.168 1.00 69.14 139 ALA A O 1
ATOM 1130 N N . CYS A 1 146 ? 11.860 29.256 56.082 1.00 60.48 140 CYS A N 1
ATOM 1131 C CA . CYS A 1 146 ? 11.761 27.814 55.899 1.00 55.69 140 CYS A CA 1
ATOM 1132 C C . CYS A 1 146 ? 12.724 27.318 54.834 1.00 63.28 140 CYS A C 1
ATOM 1133 O O . CYS A 1 146 ? 13.173 26.167 54.894 1.00 66.42 140 CYS A O 1
ATOM 1136 N N . LYS A 1 147 ? 13.066 28.168 53.865 1.00 57.15 141 LYS A N 1
ATOM 1137 C CA . LYS A 1 147 ? 14.026 27.759 52.846 1.00 65.13 141 LYS A CA 1
ATOM 1138 C C . LYS A 1 147 ? 15.440 27.675 53.415 1.00 56.99 141 LYS A C 1
ATOM 1139 O O . LYS A 1 147 ? 16.229 26.832 52.983 1.00 75.01 141 LYS A O 1
ATOM 1145 N N . ASN A 1 148 ? 15.781 28.523 54.385 1.00 69.82 142 ASN A N 1
ATOM 1146 C CA . ASN A 1 148 ? 17.110 28.446 54.989 1.00 75.81 142 ASN A CA 1
ATOM 1147 C C . ASN A 1 148 ? 17.202 27.418 56.107 1.00 65.25 142 ASN A C 1
ATOM 1148 O O . ASN A 1 148 ? 18.251 26.790 56.267 1.00 69.16 142 ASN A O 1
ATOM 1153 N N . ASP A 1 149 ? 16.128 27.240 56.879 1.00 71.13 143 ASP A N 1
ATOM 1154 C CA . ASP A 1 149 ? 16.071 26.281 57.983 1.00 70.32 143 ASP A CA 1
ATOM 1155 C C . ASP A 1 149 ? 14.750 25.523 57.881 1.00 66.78 143 ASP A C 1
ATOM 1156 O O . ASP A 1 149 ? 13.758 25.885 58.520 1.00 63.26 143 ASP A O 1
ATOM 1161 N N . THR A 1 150 ? 14.747 24.446 57.105 1.00 64.19 144 THR A N 1
ATOM 1162 C CA . THR A 1 150 ? 13.529 23.678 56.845 1.00 72.06 144 THR A CA 1
ATOM 1163 C C . THR A 1 150 ? 13.240 22.645 57.940 1.00 72.85 144 THR A C 1
ATOM 1164 O O . THR A 1 150 ? 13.045 21.463 57.663 1.00 72.17 144 THR A O 1
ATOM 1168 N N . LYS A 1 151 ? 13.201 23.096 59.199 1.00 67.33 145 LYS A N 1
ATOM 1169 C CA . LYS A 1 151 ? 12.818 22.254 60.328 1.00 72.41 145 LYS A CA 1
ATOM 1170 C C . LYS A 1 151 ? 11.322 22.382 60.585 1.00 67.85 145 LYS A C 1
ATOM 1171 O O . LYS A 1 151 ? 10.723 23.435 60.349 1.00 65.56 145 LYS A O 1
ATOM 1177 N N . ARG A 1 152 ? 10.731 21.302 61.110 1.00 62.65 146 ARG A N 1
ATOM 1178 C CA . ARG A 1 152 ? 9.276 21.193 61.190 1.00 68.15 146 ARG A CA 1
ATOM 1179 C C . ARG A 1 152 ? 8.666 22.354 61.951 1.00 69.50 146 ARG A C 1
ATOM 1180 O O . ARG A 1 152 ? 7.515 22.731 61.686 1.00 72.64 146 ARG A O 1
ATOM 1188 N N . GLU A 1 153 ? 9.429 22.947 62.870 1.00 60.84 147 GLU A N 1
ATOM 1189 C CA . GLU A 1 153 ? 8.916 24.054 63.662 1.00 66.29 147 GLU A CA 1
ATOM 1190 C C . GLU A 1 153 ? 8.591 25.255 62.786 1.00 65.00 147 GLU A C 1
ATOM 1191 O O . GLU A 1 153 ? 7.570 25.915 62.986 1.00 64.44 147 GLU A O 1
ATOM 1197 N N . ASN A 1 154 ? 9.460 25.570 61.824 1.00 59.29 148 ASN A N 1
ATOM 1198 C CA . ASN A 1 154 ? 9.210 26.710 60.950 1.00 60.30 148 ASN A CA 1
ATOM 1199 C C . ASN A 1 154 ? 8.078 26.417 59.974 1.00 65.31 148 ASN A C 1
ATOM 1200 O O . ASN A 1 154 ? 7.231 27.281 59.727 1.00 68.68 148 ASN A O 1
ATOM 1205 N N . ILE A 1 155 ? 8.048 25.200 59.419 1.00 61.33 149 ILE A N 1
ATOM 1206 C CA . ILE A 1 155 ? 6.972 24.801 58.513 1.00 65.90 149 ILE A CA 1
ATOM 1207 C C . ILE A 1 155 ? 5.623 24.944 59.199 1.00 68.08 149 ILE A C 1
ATOM 1208 O O . ILE A 1 155 ? 4.652 25.423 58.600 1.00 63.13 149 ILE A O 1
ATOM 1213 N N . ASP A 1 156 ? 5.545 24.556 60.472 1.00 65.58 150 ASP A N 1
ATOM 1214 C CA . ASP A 1 156 ? 4.267 24.595 61.170 1.00 65.77 150 ASP A CA 1
ATOM 1215 C C . ASP A 1 156 ? 3.860 26.020 61.498 1.00 62.25 150 ASP A C 1
ATOM 1216 O O . ASP A 1 156 ? 2.666 26.314 61.622 1.00 59.97 150 ASP A O 1
ATOM 1221 N N . LEU A 1 157 ? 4.823 26.922 61.628 1.00 59.63 151 LEU A N 1
ATOM 1222 C CA . LEU A 1 157 ? 4.451 28.311 61.849 1.00 60.47 151 LEU A CA 1
ATOM 1223 C C . LEU A 1 157 ? 3.988 28.969 60.559 1.00 61.46 151 LEU A C 1
ATOM 1224 O O . LEU A 1 157 ? 3.041 29.767 60.568 1.00 59.00 151 LEU A O 1
ATOM 1229 N N . LEU A 1 158 ? 4.647 28.659 59.442 1.00 60.13 152 LEU A N 1
ATOM 1230 C CA . LEU A 1 158 ? 4.133 29.097 58.152 1.00 50.32 152 LEU A CA 1
ATOM 1231 C C . LEU A 1 158 ? 2.721 28.561 57.947 1.00 45.97 152 LEU A C 1
ATOM 1232 O O . LEU A 1 158 ? 1.783 29.327 57.706 1.00 50.97 152 LEU A O 1
ATOM 1237 N N . TYR A 1 159 ? 2.544 27.248 58.135 1.00 52.74 153 TYR A N 1
ATOM 1238 C CA . TYR A 1 159 ? 1.237 26.616 57.960 1.00 57.05 153 TYR A CA 1
ATOM 1239 C C . TYR A 1 159 ? 0.177 27.245 58.853 1.00 56.63 153 TYR A C 1
ATOM 1240 O O . TYR A 1 159 ? -0.970 27.438 58.428 1.00 58.68 153 TYR A O 1
ATOM 1249 N N . ASN A 1 160 ? 0.535 27.552 60.099 1.00 58.84 154 ASN A N 1
ATOM 1250 C CA . ASN A 1 160 ? -0.428 28.109 61.042 1.00 58.23 154 ASN A CA 1
ATOM 1251 C C . ASN A 1 160 ? -0.878 29.490 60.602 1.00 52.23 154 ASN A C 1
ATOM 1252 O O . ASN A 1 160 ? -2.063 29.821 60.696 1.00 51.91 154 ASN A O 1
ATOM 1257 N N . PHE A 1 161 ? 0.062 30.324 60.159 1.00 55.17 155 PHE A N 1
ATOM 1258 C CA . PHE A 1 161 ? -0.308 31.645 59.670 1.00 57.18 155 PHE A CA 1
ATOM 1259 C C . PHE A 1 161 ? -1.284 31.532 58.511 1.00 55.11 155 PHE A C 1
ATOM 1260 O O . PHE A 1 161 ? -2.365 32.136 58.525 1.00 54.39 155 PHE A O 1
ATOM 1268 N N . VAL A 1 162 ? -0.900 30.766 57.489 1.00 52.44 156 VAL A N 1
ATOM 1269 C CA . VAL A 1 162 ? -1.698 30.678 56.274 1.00 53.58 156 VAL A CA 1
ATOM 1270 C C . VAL A 1 162 ? -3.108 30.223 56.609 1.00 52.85 156 VAL A C 1
ATOM 1271 O O . VAL A 1 162 ? -4.088 30.803 56.132 1.00 60.18 156 VAL A O 1
ATOM 1275 N N . THR A 1 163 ? -3.238 29.219 57.481 1.00 53.88 157 THR A N 1
ATOM 1276 C CA . THR A 1 163 ? -4.571 28.707 57.795 1.00 58.43 157 THR A CA 1
ATOM 1277 C C . THR A 1 163 ? -5.357 29.707 58.639 1.00 56.83 157 THR A C 1
ATOM 1278 O O . THR A 1 163 ? -6.567 29.871 58.443 1.00 57.64 157 THR A O 1
ATOM 1282 N N . SER A 1 164 ? -4.685 30.407 59.561 1.00 56.35 158 SER A N 1
ATOM 1283 C CA . SER A 1 164 ? -5.351 31.432 60.366 1.00 49.85 158 SER A CA 1
ATOM 1284 C C . SER A 1 164 ? -5.816 32.609 59.521 1.00 54.00 158 SER A C 1
ATOM 1285 O O . SER A 1 164 ? -6.957 33.060 59.657 1.00 60.69 158 SER A O 1
ATOM 1288 N N . GLN A 1 165 ? -4.939 33.154 58.674 1.00 48.86 159 GLN A N 1
ATOM 1289 C CA . GLN A 1 165 ? -5.240 34.418 58.003 1.00 51.14 159 GLN A CA 1
ATOM 1290 C C . GLN A 1 165 ? -5.889 34.246 56.635 1.00 55.77 159 GLN A C 1
ATOM 1291 O O . GLN A 1 165 ? -6.164 35.256 55.966 1.00 55.10 159 GLN A O 1
ATOM 1297 N N . SER A 1 166 ? -6.152 33.001 56.225 1.00 54.47 160 SER A N 1
ATOM 1298 C CA . SER A 1 166 ? -6.707 32.702 54.907 1.00 51.33 160 SER A CA 1
ATOM 1299 C C . SER A 1 166 ? -7.924 33.570 54.580 1.00 50.29 160 SER A C 1
ATOM 1300 O O . SER A 1 166 ? -7.933 34.310 53.585 1.00 48.57 160 SER A O 1
ATOM 1303 N N . THR A 1 167 ? -8.960 33.500 55.424 1.00 56.58 161 THR A N 1
ATOM 1304 C CA . THR A 1 167 ? -10.199 34.229 55.156 1.00 55.95 161 THR A CA 1
ATOM 1305 C C . THR A 1 167 ? -9.947 35.722 55.001 1.00 52.40 161 THR A C 1
ATOM 1306 O O . THR A 1 167 ? -10.488 36.362 54.095 1.00 58.44 161 THR A O 1
ATOM 1310 N N . GLN A 1 168 ? -9.116 36.290 55.865 1.00 48.98 162 GLN A N 1
ATOM 1311 C CA . GLN A 1 168 ? -8.852 37.714 55.786 1.00 54.53 162 GLN A CA 1
ATOM 1312 C C . GLN A 1 168 ? -8.040 38.067 54.552 1.00 45.51 162 GLN A C 1
ATOM 1313 O O . GLN A 1 168 ? -8.220 39.141 53.971 1.00 50.97 162 GLN A O 1
ATOM 1319 N N . ILE A 1 169 ? -7.139 37.190 54.137 1.00 47.81 163 ILE A N 1
ATOM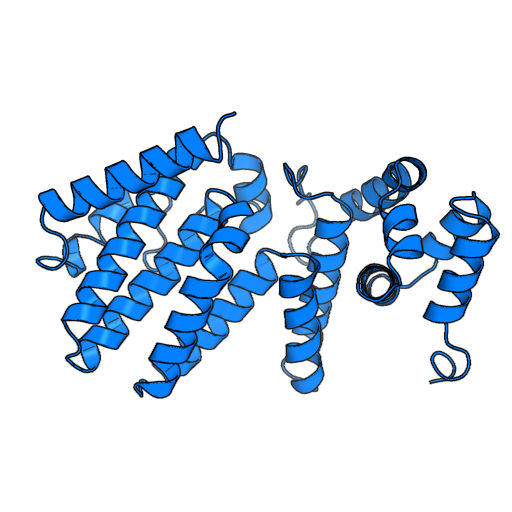 1320 C CA . ILE A 1 169 ? -6.327 37.535 52.986 1.00 46.14 163 ILE A CA 1
ATOM 1321 C C . ILE A 1 169 ? -7.120 37.381 51.691 1.00 51.70 163 ILE A C 1
ATOM 1322 O O . ILE A 1 169 ? -6.851 38.093 50.720 1.00 49.60 163 ILE A O 1
ATOM 1327 N N . GLN A 1 170 ? -8.135 36.503 51.664 1.00 48.51 164 GLN A N 1
ATOM 1328 C CA . GLN A 1 170 ? -8.994 36.359 50.490 1.00 48.01 164 GLN A CA 1
ATOM 1329 C C . GLN A 1 170 ? -9.871 37.584 50.255 1.00 56.57 164 GLN A C 1
ATOM 1330 O O . GLN A 1 170 ? -10.459 37.715 49.170 1.00 47.18 164 GLN A O 1
ATOM 1336 N N . GLU A 1 171 ? -9.959 38.495 51.231 1.00 53.19 165 GLU A N 1
ATOM 1337 C CA . GLU A 1 171 ? -10.637 39.760 50.976 1.00 53.49 165 GLU A CA 1
ATOM 1338 C C . GLU A 1 171 ? -9.983 40.521 49.837 1.00 49.98 165 GLU A C 1
ATOM 1339 O O . GLU A 1 171 ? -10.630 41.374 49.215 1.00 55.78 165 GLU A O 1
ATOM 1345 N N . HIS A 1 172 ? -8.722 40.225 49.538 1.00 47.01 166 HIS A N 1
ATOM 1346 C CA . HIS A 1 172 ? -8.073 40.840 48.390 1.00 50.30 166 HIS A CA 1
ATOM 1347 C C . HIS A 1 172 ? -8.380 40.121 47.072 1.00 50.71 166 HIS A C 1
ATOM 1348 O O . HIS A 1 172 ? -7.646 40.339 46.095 1.00 53.38 166 HIS A O 1
ATOM 1355 N N . LYS A 1 173 ? -9.436 39.291 47.037 1.00 44.55 167 LYS A N 1
ATOM 1356 C CA . LYS A 1 173 ? -9.921 38.588 45.828 1.00 44.32 167 LYS A CA 1
ATOM 1357 C C . LYS A 1 173 ? -8.744 37.940 45.122 1.00 46.93 167 LYS A C 1
ATOM 1358 O O . LYS A 1 173 ? -7.933 37.276 45.801 1.00 43.01 167 LYS A O 1
ATOM 1364 N N . THR A 1 174 ? -8.599 38.073 43.803 1.00 39.11 168 THR A N 1
ATOM 1365 C CA . THR A 1 174 ? -7.656 37.237 43.072 1.00 40.17 168 THR A CA 1
ATOM 1366 C C . THR A 1 174 ? -6.227 37.337 43.612 1.00 50.40 168 THR A C 1
ATOM 1367 O O . THR A 1 174 ? -5.618 36.282 43.871 1.00 45.73 168 THR A O 1
ATOM 1371 N N . PRO A 1 175 ? -5.640 38.524 43.823 1.00 48.21 169 PRO A N 1
ATOM 1372 C CA . PRO A 1 175 ? -4.264 38.554 44.339 1.00 47.35 169 PRO A CA 1
ATOM 1373 C C . PRO A 1 175 ? -4.117 37.927 45.718 1.00 37.99 169 PRO A C 1
ATOM 1374 O O . PRO A 1 175 ? -3.096 37.289 45.972 1.00 37.60 169 PRO A O 1
ATOM 1378 N N . GLY A 1 176 ? -5.121 38.053 46.588 1.00 37.72 170 GLY A N 1
ATOM 1379 C CA . GLY A 1 176 ? -5.095 37.343 47.863 1.00 40.99 170 GLY A CA 1
ATOM 1380 C C . GLY A 1 176 ? -5.068 35.835 47.697 1.00 49.24 170 GLY A C 1
ATOM 1381 O O . GLY A 1 176 ? -4.284 35.145 48.355 1.00 43.94 170 GLY A O 1
ATOM 1382 N N . CYS A 1 177 ? -5.927 35.299 46.810 1.00 44.67 171 CYS A N 1
ATOM 1383 C CA . CYS A 1 177 ? -5.951 33.857 46.574 1.00 43.51 171 CYS A CA 1
ATOM 1384 C C . CYS A 1 177 ? -4.628 33.375 45.988 1.00 44.81 171 CYS A C 1
ATOM 1385 O O . CYS A 1 177 ? -4.135 32.301 46.357 1.00 48.22 171 CYS A O 1
ATOM 1388 N N . LEU A 1 178 ? -4.013 34.175 45.107 1.00 40.68 172 LEU A N 1
ATOM 1389 C CA . LEU A 1 178 ? -2.734 33.780 44.525 1.00 37.68 172 LEU A CA 1
ATOM 1390 C C . LEU A 1 178 ? -1.603 33.891 45.539 1.00 43.71 172 LEU A C 1
ATOM 1391 O O . LEU A 1 178 ? -0.581 33.211 45.409 1.00 46.45 172 LEU A O 1
ATOM 1396 N N . LEU A 1 179 ? -1.740 34.775 46.518 1.00 44.99 173 LEU A N 1
ATOM 1397 C CA . LEU A 1 179 ? -0.758 34.818 47.592 1.00 48.25 173 LEU A CA 1
ATOM 1398 C C . LEU A 1 179 ? -0.849 33.540 48.412 1.00 46.57 173 LEU A C 1
ATOM 1399 O O . LEU A 1 179 ? 0.160 32.874 48.674 1.00 50.30 173 LEU A O 1
ATOM 1404 N N . LEU A 1 180 ? -2.074 33.144 48.754 1.00 41.48 174 LEU A N 1
ATOM 1405 C CA . LEU A 1 180 ? -2.280 31.960 49.569 1.00 37.70 174 LEU A CA 1
ATOM 1406 C C . LEU A 1 180 ? -1.867 30.696 48.835 1.00 48.07 174 LEU A C 1
ATOM 1407 O O . LEU A 1 180 ? -1.274 29.785 49.440 1.00 44.00 174 LEU A O 1
ATOM 1412 N N . ALA A 1 181 ? -2.202 30.600 47.546 1.00 40.90 175 ALA A N 1
ATOM 1413 C CA . ALA A 1 181 ? -1.829 29.411 46.784 1.00 40.47 175 ALA A CA 1
ATOM 1414 C C . ALA A 1 181 ? -0.320 29.273 46.737 1.00 43.04 175 ALA A C 1
ATOM 1415 O O . ALA A 1 181 ? 0.224 28.168 46.833 1.00 49.96 175 ALA A O 1
ATOM 1417 N N . ASN A 1 182 ? 0.374 30.393 46.613 1.00 40.10 176 ASN A N 1
ATOM 1418 C CA . ASN A 1 182 ? 1.824 30.349 46.534 1.00 45.22 176 ASN A CA 1
ATOM 1419 C C . ASN A 1 182 ? 2.434 29.900 47.862 1.00 45.51 176 ASN A C 1
ATOM 1420 O O . ASN A 1 182 ? 3.404 29.136 47.877 1.00 46.92 176 ASN A O 1
ATOM 1425 N N . ALA A 1 183 ? 1.871 30.347 48.988 1.00 42.21 177 ALA A N 1
ATOM 1426 C CA . ALA A 1 183 ? 2.343 29.857 50.287 1.00 50.33 177 ALA A CA 1
ATOM 1427 C C . ALA A 1 183 ? 2.063 28.369 50.447 1.00 45.47 177 ALA A C 1
ATOM 1428 O O . ALA A 1 183 ? 2.912 27.625 50.939 1.00 44.58 177 ALA A O 1
ATOM 1430 N N . TYR A 1 184 ? 0.897 27.903 49.982 1.00 49.52 178 TYR A N 1
ATOM 1431 C CA . TYR A 1 184 ? 0.579 26.481 50.088 1.00 47.88 178 TYR A CA 1
ATOM 1432 C C . TYR A 1 184 ? 1.516 25.634 49.236 1.00 51.58 178 TYR A C 1
ATOM 1433 O O . TYR A 1 184 ? 1.951 24.553 49.662 1.00 47.37 178 TYR A O 1
ATOM 1442 N N . PHE A 1 185 ? 1.834 26.113 48.032 1.00 47.87 179 PHE A N 1
ATOM 1443 C CA . PHE A 1 185 ? 2.745 25.404 47.134 1.00 48.97 179 PHE A CA 1
ATOM 1444 C C . PHE A 1 185 ? 4.109 25.211 47.784 1.00 51.05 179 PHE A C 1
ATOM 1445 O O . PHE A 1 185 ? 4.674 24.109 47.776 1.00 53.19 179 PHE A O 1
ATOM 1453 N N . TYR A 1 186 ? 4.655 26.279 48.359 1.00 48.25 180 TYR A N 1
ATOM 1454 C CA . TYR A 1 186 ? 5.905 26.139 49.094 1.00 52.97 180 TYR A CA 1
ATOM 1455 C C . TYR A 1 186 ? 5.742 25.212 50.298 1.00 49.68 180 TYR A C 1
ATOM 1456 O O . TYR A 1 186 ? 6.592 24.349 50.541 1.00 51.90 180 TYR A O 1
ATOM 1465 N N . LEU A 1 187 ? 4.653 25.364 51.053 1.00 51.43 181 LEU A N 1
ATOM 1466 C CA . LEU A 1 187 ? 4.390 24.456 52.163 1.00 48.81 181 LEU A CA 1
ATOM 1467 C C . LEU A 1 187 ? 4.403 23.000 51.710 1.00 57.65 181 LEU A C 1
ATOM 1468 O O . LEU A 1 187 ? 5.059 22.151 52.332 1.00 55.78 181 LEU A O 1
ATOM 1473 N N . ALA A 1 188 ? 3.680 22.691 50.621 1.00 51.54 182 ALA A N 1
ATOM 1474 C CA . ALA A 1 188 ? 3.614 21.309 50.143 1.00 47.89 182 ALA A CA 1
ATOM 1475 C C . ALA A 1 188 ? 5.000 20.786 49.813 1.00 52.63 182 ALA A C 1
ATOM 1476 O O . ALA A 1 188 ? 5.305 19.618 50.065 1.00 56.25 182 ALA A O 1
ATOM 1478 N N . GLY A 1 189 ? 5.865 21.645 49.275 1.00 56.94 183 GLY A N 1
ATOM 1479 C CA . GLY A 1 189 ? 7.236 21.234 49.021 1.00 51.92 183 GLY A CA 1
ATOM 1480 C C . GLY A 1 189 ? 8.035 21.033 50.297 1.00 59.77 183 GLY A C 1
ATOM 1481 O O . GLY A 1 189 ? 8.802 20.071 50.414 1.00 59.60 183 GLY A O 1
ATOM 1482 N N . PHE A 1 190 ? 7.877 21.935 51.270 1.00 55.10 184 PHE A N 1
ATOM 1483 C CA . PHE A 1 190 ? 8.571 21.759 52.546 1.00 59.11 184 PHE A CA 1
ATOM 1484 C C . PHE A 1 190 ? 8.165 20.447 53.205 1.00 59.35 184 PHE A C 1
ATOM 1485 O O . PHE A 1 190 ? 9.013 19.605 53.520 1.00 65.26 184 PHE A O 1
ATOM 1493 N N . TYR A 1 191 ? 6.858 20.258 53.407 1.00 54.84 185 TYR A N 1
ATOM 1494 C CA . TYR A 1 191 ? 6.356 19.023 53.998 1.00 60.61 185 TYR A CA 1
ATOM 1495 C C . TYR A 1 191 ? 6.895 17.794 53.276 1.00 58.91 185 TYR A C 1
ATOM 1496 O O . TYR A 1 191 ? 7.194 16.782 53.914 1.00 60.29 185 TYR A O 1
ATOM 1505 N N . LEU A 1 192 ? 7.047 17.868 51.946 1.00 61.15 186 LEU A N 1
ATOM 1506 C CA . LEU A 1 192 ? 7.559 16.712 51.214 1.00 59.85 186 LEU A CA 1
ATOM 1507 C C . LEU A 1 192 ? 9.029 16.471 51.527 1.00 70.21 186 LEU A C 1
ATOM 1508 O O . LEU A 1 192 ? 9.460 15.319 51.668 1.00 68.43 186 LEU A O 1
ATOM 1513 N N . SER A 1 193 ? 9.811 17.541 51.657 1.00 71.78 187 SER A N 1
ATOM 1514 C CA . SER A 1 193 ? 11.232 17.372 51.922 1.00 72.24 187 SER A CA 1
ATOM 1515 C C . SER A 1 193 ? 11.489 16.698 53.265 1.00 67.47 187 SER A C 1
ATOM 1516 O O . SER A 1 193 ? 12.567 16.129 53.458 1.00 74.14 187 SER A O 1
ATOM 1519 N N . LEU A 1 194 ? 10.521 16.718 54.183 1.00 66.24 188 LEU A N 1
ATOM 1520 C CA . LEU A 1 194 ? 10.645 16.045 55.474 1.00 64.90 188 LEU A CA 1
ATOM 1521 C C . LEU A 1 194 ? 9.883 14.730 55.528 1.00 73.92 188 LEU A C 1
ATOM 1522 O O . LEU A 1 194 ? 9.727 14.169 56.618 1.00 72.17 188 LEU A O 1
ATOM 1527 N N . ASP A 1 195 ? 9.379 14.249 54.387 1.00 70.18 189 ASP A N 1
ATOM 1528 C CA . ASP A 1 195 ? 8.660 12.987 54.230 1.00 73.54 189 ASP A CA 1
ATOM 1529 C C . ASP A 1 195 ? 7.271 13.000 54.863 1.00 73.37 189 ASP A C 1
ATOM 1530 O O . ASP A 1 195 ? 6.612 11.941 54.931 1.00 71.90 189 ASP A O 1
ATOM 1535 N N . LEU A 1 196 ? 6.794 14.157 55.326 1.00 62.82 190 LEU A N 1
ATOM 1536 C CA . LEU A 1 196 ? 5.414 14.283 55.799 1.00 64.04 190 LEU A CA 1
ATOM 1537 C C . LEU A 1 196 ? 4.514 14.357 54.567 1.00 64.71 190 LEU A C 1
ATOM 1538 O O . LEU A 1 196 ? 4.109 15.429 54.105 1.00 61.19 190 LEU A O 1
ATOM 1543 N N . LYS A 1 197 ? 4.213 13.177 54.018 1.00 65.14 191 LYS A N 1
ATOM 1544 C CA . LYS A 1 197 ? 3.497 13.107 52.747 1.00 61.90 191 LYS A CA 1
ATOM 1545 C C . LYS A 1 197 ? 2.058 13.595 52.879 1.00 59.93 191 LYS A C 1
ATOM 1546 O O . LYS A 1 197 ? 1.581 14.356 52.032 1.00 56.17 191 LYS A O 1
ATOM 1552 N N . ALA A 1 198 ? 1.350 13.182 53.935 1.00 62.50 192 ALA A N 1
ATOM 1553 C CA . ALA A 1 198 ? -0.045 13.588 54.084 1.00 51.58 192 ALA A CA 1
ATOM 1554 C C . ALA A 1 198 ? -0.175 15.100 54.163 1.00 57.39 192 ALA A C 1
ATOM 1555 O O . ALA A 1 198 ? -1.094 15.687 53.580 1.00 55.65 192 ALA A O 1
ATOM 1557 N N . GLU A 1 199 ? 0.721 15.756 54.891 1.00 58.23 193 GLU A N 1
ATOM 1558 C CA . GLU A 1 199 ? 0.617 17.205 54.959 1.00 54.42 193 GLU A CA 1
ATOM 1559 C C . GLU A 1 199 ? 0.918 17.828 53.599 1.00 57.97 193 GLU A C 1
ATOM 1560 O O . GLU A 1 199 ? 0.274 18.803 53.199 1.00 50.54 193 GLU A O 1
ATOM 1566 N N . SER A 1 200 ? 1.863 17.246 52.858 1.00 57.74 194 SER A N 1
ATOM 1567 C CA . SER A 1 200 ? 2.188 17.760 51.533 1.00 52.35 194 SER A CA 1
ATOM 1568 C C . SER A 1 200 ? 0.981 17.675 50.615 1.00 57.79 194 SER A C 1
ATOM 1569 O O . SER A 1 200 ? 0.615 18.653 49.950 1.00 56.16 194 SER A O 1
ATOM 1572 N N . ILE A 1 201 ? 0.344 16.506 50.575 1.00 55.89 195 ILE A N 1
ATOM 1573 C CA . ILE A 1 201 ? -0.869 16.341 49.786 1.00 53.04 195 ILE A CA 1
ATOM 1574 C C . ILE A 1 201 ? -1.911 17.373 50.193 1.00 56.59 195 ILE A C 1
ATOM 1575 O O . ILE A 1 201 ? -2.591 17.962 49.344 1.00 52.10 195 ILE A O 1
ATOM 1580 N N . GLU A 1 202 ? -2.040 17.629 51.492 1.00 48.20 196 GLU A N 1
ATOM 1581 C CA . GLU A 1 202 ? -3.077 18.552 51.948 1.00 52.60 196 GLU A CA 1
ATOM 1582 C C . GLU A 1 202 ? -2.786 19.987 51.503 1.00 54.68 196 GLU A C 1
ATOM 1583 O O . GLU A 1 202 ? -3.711 20.761 51.232 1.00 46.64 196 GLU A O 1
ATOM 1589 N N . CYS A 1 203 ? -1.515 20.347 51.381 1.00 51.76 197 CYS A N 1
ATOM 1590 C CA . CYS A 1 203 ? -1.172 21.713 51.005 1.00 49.78 197 CYS A CA 1
ATOM 1591 C C . CYS A 1 203 ? -1.299 21.909 49.506 1.00 52.47 197 CYS A C 1
ATOM 1592 O O . CYS A 1 203 ? -1.768 22.960 49.040 1.00 49.42 197 CYS A O 1
ATOM 1595 N N . TYR A 1 204 ? -0.907 20.890 48.747 1.00 57.07 198 TYR A N 1
ATOM 1596 C CA . TYR A 1 204 ? -1.181 20.899 47.323 1.00 51.24 198 TYR A CA 1
ATOM 1597 C C . TYR A 1 204 ? -2.667 21.060 47.047 1.00 47.17 198 TYR A C 1
ATOM 1598 O O . TYR A 1 204 ? -3.053 21.803 46.138 1.00 50.02 198 TYR A O 1
ATOM 1607 N N . LYS A 1 205 ? -3.521 20.389 47.827 1.00 48.60 199 LYS A N 1
ATOM 1608 C CA . LYS A 1 205 ? -4.965 20.507 47.613 1.00 54.98 199 LYS A CA 1
ATOM 1609 C C . LYS A 1 205 ? -5.446 21.921 47.904 1.00 54.86 199 LYS A C 1
ATOM 1610 O O . LYS A 1 205 ? -6.218 22.501 47.130 1.00 48.03 199 LYS A O 1
ATOM 1616 N N . GLU A 1 206 ? -5.003 22.492 49.029 1.00 50.23 200 GLU A N 1
ATOM 1617 C CA . GLU A 1 206 ? -5.399 23.858 49.349 1.00 54.80 200 GLU A CA 1
ATOM 1618 C C . GLU A 1 206 ? -4.880 24.822 48.298 1.00 44.32 200 GLU A C 1
ATOM 1619 O O . GLU A 1 206 ? -5.553 25.795 47.948 1.00 48.02 200 GLU A O 1
ATOM 1625 N N . CYS A 1 207 ? -3.691 24.541 47.767 1.00 45.60 201 CYS A N 1
ATOM 1626 C CA . CYS A 1 207 ? -3.124 25.365 46.710 1.00 46.79 201 CYS A CA 1
ATOM 1627 C C . CYS A 1 207 ? -4.050 25.380 45.497 1.00 45.10 201 CYS A C 1
ATOM 1628 O O . CYS A 1 207 ? -4.400 26.445 44.987 1.00 51.39 201 CYS A O 1
ATOM 1631 N N . TRP A 1 208 ? -4.486 24.195 45.042 1.00 49.68 202 TRP A N 1
ATOM 1632 C CA . TRP A 1 208 ? -5.371 24.095 43.884 1.00 53.76 202 TRP A CA 1
ATOM 1633 C C . TRP A 1 208 ? -6.687 24.813 44.131 1.00 53.10 202 TRP A C 1
ATOM 1634 O O . TRP A 1 208 ? -7.203 25.494 43.238 1.00 50.05 202 TRP A O 1
ATOM 1645 N N . GLY A 1 209 ? -7.261 24.650 45.327 1.00 46.30 203 GLY A N 1
ATOM 1646 C CA . GLY A 1 209 ? -8.503 25.347 45.634 1.00 44.72 203 GLY A CA 1
ATOM 1647 C C . GLY A 1 209 ? -8.352 26.855 45.578 1.00 54.31 203 GLY A C 1
ATOM 1648 O O . GLY A 1 209 ? -9.247 27.556 45.097 1.00 43.36 203 GLY A O 1
ATOM 1649 N N . GLN A 1 210 ? -7.212 27.377 46.066 1.00 48.29 204 GLN A N 1
ATOM 1650 C CA . GLN A 1 210 ? -6.981 28.820 46.002 1.00 48.83 204 GLN A CA 1
ATOM 1651 C C . GLN A 1 210 ? -6.752 29.282 44.568 1.00 43.31 204 GLN A C 1
ATOM 1652 O O . GLN A 1 210 ? -7.177 30.380 44.200 1.00 46.57 204 GLN A O 1
ATOM 1658 N N . LEU A 1 211 ? -6.049 28.480 43.755 1.00 44.51 205 LEU A N 1
ATOM 1659 C CA . LEU A 1 211 ? -5.854 28.844 42.349 1.00 49.79 205 LEU A CA 1
ATOM 1660 C C . LEU A 1 211 ? -7.184 28.857 41.609 1.00 49.46 205 LEU A C 1
ATOM 1661 O O . LEU A 1 211 ? -7.433 29.724 40.753 1.00 45.11 205 LEU A O 1
ATOM 1666 N N . HIS A 1 212 ? -8.061 27.908 41.929 1.00 48.15 206 HIS A N 1
ATOM 1667 C CA . HIS A 1 212 ? -9.379 27.943 41.316 1.00 50.39 206 HIS A CA 1
ATOM 1668 C C . HIS A 1 212 ? -10.170 29.163 41.783 1.00 52.62 206 HIS A C 1
ATOM 1669 O O . HIS A 1 212 ? -10.804 29.850 40.969 1.00 44.98 206 HIS A O 1
ATOM 1676 N N . LEU A 1 213 ? -10.153 29.456 43.086 1.00 43.15 207 LEU A N 1
ATOM 1677 C CA . LEU A 1 213 ? -10.879 30.638 43.546 1.00 44.08 207 LEU A CA 1
ATOM 1678 C C . LEU A 1 213 ? -10.350 31.897 42.865 1.00 46.15 207 LEU A C 1
ATOM 1679 O O . LEU A 1 213 ? -11.132 32.757 42.441 1.00 45.98 207 LEU A O 1
ATOM 1684 N N . ALA A 1 214 ? -9.025 32.000 42.709 1.00 41.21 208 ALA A N 1
ATOM 1685 C CA . ALA A 1 214 ? -8.436 33.138 42.004 1.00 41.44 208 ALA A CA 1
ATOM 1686 C C . ALA A 1 214 ? -8.966 33.235 40.577 1.00 46.74 208 ALA A C 1
ATOM 1687 O O . ALA A 1 214 ? -9.319 34.325 40.111 1.00 46.25 208 ALA A O 1
ATOM 1689 N N . GLN A 1 215 ? -8.989 32.103 39.859 1.00 47.73 209 GLN A N 1
ATOM 1690 C CA . GLN A 1 215 ? -9.505 32.091 38.494 1.00 51.98 209 GLN A CA 1
ATOM 1691 C C . GLN A 1 215 ? -10.922 32.631 38.462 1.00 47.81 209 GLN A C 1
ATOM 1692 O O . GLN A 1 215 ? -11.222 33.553 37.705 1.00 46.38 209 GLN A O 1
ATOM 1698 N N . LEU A 1 216 ? -11.784 32.115 39.344 1.00 48.22 210 LEU A N 1
ATOM 1699 C CA . LEU A 1 216 ? -13.176 32.564 39.419 1.00 49.09 210 LEU A CA 1
ATOM 1700 C C . LEU A 1 216 ? -13.302 34.065 39.665 1.00 49.37 210 LEU A C 1
ATOM 1701 O O . LEU A 1 216 ? -14.257 34.688 39.198 1.00 50.60 210 LEU A O 1
ATOM 1706 N N . LEU A 1 217 ? -12.374 34.658 40.409 1.00 53.42 211 LEU A N 1
ATOM 1707 C CA . LEU A 1 217 ? -12.482 36.046 40.838 1.00 43.44 211 LEU A CA 1
ATOM 1708 C C . LEU A 1 217 ? -11.785 37.022 39.905 1.00 47.75 211 LEU A C 1
ATOM 1709 O O . LEU A 1 217 ? -11.880 38.232 40.132 1.00 44.71 211 LEU A O 1
ATOM 1714 N N . GLU A 1 218 ? -11.092 36.541 38.868 1.00 42.41 212 GLU A N 1
ATOM 1715 C CA . GLU A 1 218 ? -10.199 37.433 38.132 1.00 53.05 212 GLU A CA 1
ATOM 1716 C C . GLU A 1 218 ? -10.959 38.565 37.441 1.00 58.37 212 GLU A C 1
ATOM 1717 O O . GLU A 1 218 ? -10.495 39.715 37.438 1.00 54.79 212 GLU A O 1
ATOM 1723 N N . THR A 1 219 ? -12.122 38.276 36.844 1.00 47.37 213 THR A N 1
ATOM 1724 C CA . THR A 1 219 ? -12.819 39.356 36.136 1.00 61.99 213 THR A CA 1
ATOM 1725 C C . THR A 1 219 ? -13.297 40.453 37.090 1.00 57.46 213 THR A C 1
ATOM 1726 O O . THR A 1 219 ? -13.425 41.613 36.679 1.00 62.90 213 THR A O 1
ATOM 1730 N N . ASP A 1 220 ? -13.548 40.126 38.354 1.00 45.50 214 ASP A N 1
ATOM 1731 C CA . ASP A 1 220 ? -13.974 41.115 39.332 1.00 50.86 214 ASP A CA 1
ATOM 1732 C C . ASP A 1 220 ? -12.815 41.675 40.156 1.00 48.64 214 ASP A C 1
ATOM 1733 O O . ASP A 1 220 ? -13.057 42.421 41.108 1.00 54.32 214 ASP A O 1
ATOM 1738 N N . SER A 1 221 ? -11.567 41.363 39.801 1.00 51.87 215 SER A N 1
ATOM 1739 C CA . SER A 1 221 ? -10.413 41.745 40.612 1.00 49.45 215 SER A CA 1
ATOM 1740 C C . SER A 1 221 ? -9.459 42.715 39.930 1.00 54.22 215 SER A C 1
ATOM 1741 O O . SER A 1 221 ? -8.351 42.932 40.441 1.00 51.72 215 SER A O 1
ATOM 1744 N N . GLU A 1 222 ? -9.850 43.315 38.806 1.00 50.14 216 GLU A N 1
ATOM 1745 C CA . GLU A 1 222 ? -8.891 44.097 38.032 1.00 49.71 216 GLU A CA 1
ATOM 1746 C C . GLU A 1 222 ? -8.286 45.231 38.857 1.00 48.88 216 GLU A C 1
ATOM 1747 O O . GLU A 1 222 ? -7.068 45.438 38.834 1.00 48.77 216 GLU A O 1
ATOM 1753 N N . ARG A 1 223 ? -9.114 45.963 39.604 1.00 44.57 217 ARG A N 1
ATOM 1754 C CA . ARG A 1 223 ? -8.587 47.036 40.445 1.00 44.80 217 ARG A CA 1
ATOM 1755 C C . ARG A 1 223 ? -7.644 46.481 41.514 1.00 54.47 217 ARG A C 1
ATOM 1756 O O . ARG A 1 223 ? -6.614 47.092 41.830 1.00 56.12 217 ARG A O 1
ATOM 1764 N N . GLU A 1 224 ? -7.976 45.320 42.085 1.00 49.00 218 GLU A N 1
ATOM 1765 C CA . GLU A 1 224 ? -7.065 44.703 43.044 1.00 46.75 218 GLU A CA 1
ATOM 1766 C C . GLU A 1 224 ? -5.771 44.313 42.372 1.00 52.49 218 GLU A C 1
ATOM 1767 O O . GLU A 1 224 ? -4.683 44.497 42.936 1.00 45.82 218 GLU A O 1
ATOM 1773 N N . ILE A 1 225 ? -5.872 43.770 41.161 1.00 43.78 219 ILE A N 1
ATOM 1774 C CA . ILE A 1 225 ? -4.684 43.294 40.470 1.00 48.90 219 ILE A CA 1
ATOM 1775 C C . ILE A 1 225 ? -3.794 44.463 40.109 1.00 54.30 219 ILE A C 1
ATOM 1776 O O . ILE A 1 225 ? -2.565 44.398 40.250 1.00 53.83 219 ILE A O 1
ATOM 1781 N N . HIS A 1 226 ? -4.409 45.547 39.633 1.00 52.23 220 HIS A N 1
ATOM 1782 C CA . HIS A 1 226 ? -3.685 46.773 39.360 1.00 51.81 220 HIS A CA 1
ATOM 1783 C C . HIS A 1 226 ? -2.965 47.263 40.620 1.00 52.61 220 HIS A C 1
ATOM 1784 O O . HIS A 1 226 ? -1.762 47.533 40.592 1.00 45.46 220 HIS A O 1
ATOM 1791 N N . ASN A 1 227 ? -3.676 47.338 41.745 1.00 43.32 221 ASN A N 1
ATOM 1792 C CA . ASN A 1 227 ? -3.055 47.836 42.972 1.00 55.01 221 ASN A CA 1
ATOM 1793 C C . ASN A 1 227 ? -2.035 46.843 43.524 1.00 51.57 221 ASN A C 1
ATOM 1794 O O . ASN A 1 227 ? -0.925 47.231 43.898 1.00 51.55 221 ASN A O 1
ATOM 1799 N N . ALA A 1 228 ? -2.387 45.553 43.569 1.00 52.28 222 ALA A N 1
ATOM 1800 C CA . ALA A 1 228 ? -1.549 44.577 44.259 1.00 48.02 222 ALA A CA 1
ATOM 1801 C C . ALA A 1 228 ? -0.167 44.457 43.625 1.00 55.40 222 ALA A C 1
ATOM 1802 O O . ALA A 1 228 ? 0.835 44.307 44.336 1.00 55.84 222 ALA A O 1
ATOM 1804 N N . TYR A 1 229 ? -0.081 44.503 42.293 1.00 51.07 223 TYR A N 1
ATOM 1805 C CA . TYR A 1 229 ? 1.207 44.341 41.621 1.00 51.54 223 TYR A CA 1
ATOM 1806 C C . TYR A 1 229 ? 1.664 45.616 40.916 1.00 48.43 223 TYR A C 1
ATOM 1807 O O . TYR A 1 229 ? 2.578 45.573 40.087 1.00 46.90 223 TYR A O 1
ATOM 1816 N N . PHE A 1 230 ? 1.059 46.754 41.254 1.00 50.92 224 PHE A N 1
ATOM 1817 C CA . PHE A 1 230 ? 1.455 48.050 40.711 1.00 52.05 224 PHE A CA 1
ATOM 1818 C C . PHE A 1 230 ? 1.420 48.087 39.178 1.00 54.34 224 PHE A C 1
ATOM 1819 O O . PHE A 1 230 ? 2.322 48.626 38.537 1.00 54.72 224 PHE A O 1
ATOM 1827 N N . ASN A 1 231 ? 0.370 47.513 38.589 1.00 49.77 225 ASN A N 1
ATOM 1828 C CA . ASN A 1 231 ? 0.189 47.486 37.128 1.00 49.45 225 ASN A CA 1
ATOM 1829 C C . ASN A 1 231 ? 1.327 46.755 36.418 1.00 58.63 225 ASN A C 1
ATOM 1830 O O . ASN A 1 231 ? 1.671 47.074 35.275 1.00 57.19 225 ASN A O 1
ATOM 1835 N N . LYS A 1 232 ? 1.934 45.764 37.066 1.00 56.98 226 LYS A N 1
ATOM 1836 C CA . LYS A 1 232 ? 2.930 44.951 36.384 1.00 54.59 226 LYS A CA 1
ATOM 1837 C C . LYS A 1 232 ? 2.386 43.592 35.970 1.00 56.39 226 LYS A C 1
ATOM 1838 O O . LYS A 1 232 ? 3.117 42.810 35.353 1.00 57.08 226 LYS A O 1
ATOM 1844 N N . GLY A 1 233 ? 1.119 43.298 36.270 1.00 48.78 227 GLY A N 1
ATOM 1845 C CA . GLY A 1 233 ? 0.538 42.023 35.888 1.00 54.54 227 GLY A CA 1
ATOM 1846 C C . GLY A 1 233 ? 0.743 40.946 36.939 1.00 59.13 227 GLY A C 1
ATOM 1847 O O . GLY A 1 233 ? 1.280 41.171 38.025 1.00 57.25 227 GLY A O 1
ATOM 1848 N N . LEU A 1 234 ? 0.303 39.736 36.598 1.00 59.88 228 LEU A N 1
ATOM 1849 C CA . LEU A 1 234 ? 0.296 38.625 37.539 1.00 58.22 228 LEU A CA 1
ATOM 1850 C C . LEU A 1 234 ? 1.623 37.885 37.609 1.00 58.26 228 LEU A C 1
ATOM 1851 O O . LEU A 1 234 ? 1.736 36.930 38.383 1.00 55.75 228 LEU A O 1
ATOM 1856 N N . ALA A 1 235 ? 2.625 38.308 36.832 1.00 54.79 229 ALA A N 1
ATOM 1857 C CA . ALA A 1 235 ? 3.874 37.560 36.734 1.00 52.90 229 ALA A CA 1
ATOM 1858 C C . ALA A 1 235 ? 4.522 37.333 38.093 1.00 61.18 229 ALA A C 1
ATOM 1859 O O . ALA A 1 235 ? 5.035 36.240 38.354 1.00 57.25 229 ALA A O 1
ATOM 1861 N N . THR A 1 236 ? 4.529 38.340 38.973 1.00 53.40 230 THR A N 1
ATOM 1862 C CA . THR A 1 236 ? 5.225 38.161 40.245 1.00 56.59 230 THR A CA 1
ATOM 1863 C C . THR A 1 236 ? 4.331 37.583 41.337 1.00 56.58 230 THR A C 1
ATOM 1864 O O . THR A 1 236 ? 4.726 37.592 42.508 1.00 63.88 230 THR A O 1
ATOM 1868 N N . SER A 1 237 ? 3.145 37.090 40.984 1.00 51.77 231 SER A N 1
ATOM 1869 C CA . SER A 1 237 ? 2.246 36.415 41.915 1.00 60.87 231 SER A CA 1
ATOM 1870 C C . SER A 1 237 ? 2.553 34.931 42.075 1.00 50.12 231 SER A C 1
ATOM 1871 O O . SER A 1 237 ? 1.818 34.227 42.775 1.00 50.62 231 SER A O 1
ATOM 1874 N N . ASN A 1 238 ? 3.581 34.428 41.410 1.00 46.94 232 ASN A N 1
ATOM 1875 C CA . ASN A 1 238 ? 3.756 32.991 41.358 1.00 54.26 232 ASN A CA 1
ATOM 1876 C C . ASN A 1 238 ? 5.182 32.693 40.941 1.00 58.75 232 ASN A C 1
ATOM 1877 O O . ASN A 1 238 ? 5.866 33.531 40.340 1.00 57.49 232 ASN A O 1
ATOM 1882 N N . ALA A 1 239 ? 5.605 31.472 41.264 1.00 52.16 233 ALA A N 1
ATOM 1883 C CA . ALA A 1 239 ? 6.998 31.068 41.161 1.00 60.94 233 ALA A CA 1
ATOM 1884 C C . ALA A 1 239 ? 7.427 30.781 39.734 1.00 62.05 233 ALA A C 1
ATOM 1885 O O . ALA A 1 239 ? 8.630 30.722 39.458 1.00 66.99 233 ALA A O 1
ATOM 1887 N N . PHE A 1 240 ? 6.482 30.599 38.829 1.00 60.24 234 PHE A N 1
ATOM 1888 C CA . PHE A 1 240 ? 6.796 30.368 37.430 1.00 58.46 234 PHE A CA 1
ATOM 1889 C C . PHE A 1 240 ? 6.819 31.651 36.623 1.00 54.82 234 PHE A C 1
ATOM 1890 O O . PHE A 1 240 ? 7.162 31.613 35.440 1.00 67.11 234 PHE A O 1
ATOM 1898 N N . GLY A 1 241 ? 6.477 32.779 37.236 1.00 59.83 235 GLY A N 1
ATOM 1899 C CA . GLY A 1 241 ? 6.421 34.031 36.500 1.00 59.93 235 GLY A CA 1
ATOM 1900 C C . GLY A 1 241 ? 5.445 34.017 35.345 1.00 59.34 235 GLY A C 1
ATOM 1901 O O . GLY A 1 241 ? 5.722 34.609 34.295 1.00 69.08 235 GLY A O 1
ATOM 1902 N N . LEU A 1 242 ? 4.302 33.352 35.512 1.00 64.09 236 LEU A N 1
ATOM 1903 C CA . LEU A 1 242 ? 3.291 33.253 34.469 1.00 67.30 236 LEU A CA 1
ATOM 1904 C C . LEU A 1 242 ? 2.160 34.250 34.704 1.00 63.68 236 LEU A C 1
ATOM 1905 O O . LEU A 1 242 ? 1.819 34.587 35.841 1.00 57.91 236 LEU A O 1
ATOM 1910 N N . ASN A 1 243 ? 1.573 34.703 33.607 1.00 54.08 237 ASN A N 1
ATOM 1911 C CA . ASN A 1 243 ? 0.468 35.653 33.602 1.00 57.42 237 ASN A CA 1
ATOM 1912 C C . ASN A 1 243 ? -0.907 34.983 33.588 1.00 63.89 237 ASN A C 1
ATOM 1913 O O . ASN A 1 243 ? -1.913 35.663 33.820 1.00 68.32 237 ASN A O 1
ATOM 1918 N N . SER A 1 244 ? -0.981 33.685 33.291 1.00 60.84 238 SER A N 1
ATOM 1919 C CA . SER A 1 244 ? -2.240 32.972 33.130 1.00 58.65 238 SER A CA 1
ATOM 1920 C C . SER A 1 244 ? -2.425 32.008 34.293 1.00 59.57 238 SER A C 1
ATOM 1921 O O . SER A 1 244 ? -1.517 31.235 34.621 1.00 54.91 238 SER A O 1
ATOM 1924 N N . ILE A 1 245 ? -3.603 32.057 34.914 1.00 55.50 239 ILE A N 1
ATOM 1925 C CA . ILE A 1 245 ? -3.898 31.158 36.022 1.00 48.18 239 ILE A CA 1
ATOM 1926 C C . ILE A 1 245 ? -4.078 29.725 35.527 1.00 54.21 239 ILE A C 1
ATOM 1927 O O . ILE A 1 245 ? -3.714 28.764 36.218 1.00 50.74 239 ILE A O 1
ATOM 1932 N N . SER A 1 246 ? -4.619 29.547 34.324 1.00 46.20 240 SER A N 1
ATOM 1933 C CA . SER A 1 246 ? -4.727 28.204 33.778 1.00 51.68 240 SER A CA 1
ATOM 1934 C C . SER A 1 246 ? -3.350 27.590 33.571 1.00 54.86 240 SER A C 1
ATOM 1935 O O . SER A 1 246 ? -3.188 26.368 33.711 1.00 57.80 240 SER A O 1
ATOM 1938 N N . GLU A 1 247 ? -2.345 28.426 33.268 1.00 50.83 241 GLU A N 1
ATOM 1939 C CA . GLU A 1 247 ? -0.992 27.929 33.048 1.00 55.59 241 GLU A CA 1
ATOM 1940 C C . GLU A 1 247 ? -0.295 27.602 34.364 1.00 52.03 241 GLU A C 1
ATOM 1941 O O . GLU A 1 247 ? 0.402 26.588 34.455 1.00 52.16 241 GLU A O 1
ATOM 1947 N N . ILE A 1 248 ? -0.443 28.472 35.370 1.00 53.39 242 ILE A N 1
ATOM 1948 C CA . ILE A 1 248 ? 0.034 28.169 36.719 1.00 53.20 242 ILE A CA 1
ATOM 1949 C C . ILE A 1 248 ? -0.518 26.830 37.181 1.00 53.23 242 ILE A C 1
ATOM 1950 O O . ILE A 1 248 ? 0.220 25.968 37.674 1.00 54.49 242 ILE A O 1
ATOM 1955 N N . LYS A 1 249 ? -1.835 26.641 37.021 1.00 51.14 243 LYS A N 1
ATOM 1956 C CA . LYS A 1 249 ? -2.472 25.371 37.343 1.00 44.93 243 LYS A CA 1
ATOM 1957 C C . LYS A 1 249 ? -1.784 24.219 36.626 1.00 59.56 243 LYS A C 1
ATOM 1958 O O . LYS A 1 249 ? -1.472 23.188 37.234 1.00 49.67 243 LYS A O 1
ATOM 1964 N N . ALA A 1 250 ? -1.547 24.377 35.321 1.00 52.93 244 ALA A N 1
ATOM 1965 C CA . ALA A 1 250 ? -0.909 23.310 34.561 1.00 58.52 244 ALA A CA 1
ATOM 1966 C C . ALA A 1 250 ? 0.436 22.924 35.170 1.00 59.13 244 ALA A C 1
ATOM 1967 O O . ALA A 1 250 ? 0.725 21.737 35.368 1.00 55.65 244 ALA A O 1
ATOM 1969 N N . ARG A 1 251 ? 1.265 23.918 35.490 1.00 57.18 245 ARG A N 1
ATOM 1970 C CA . ARG A 1 251 ? 2.612 23.619 35.963 1.00 55.18 245 ARG A CA 1
ATOM 1971 C C . ARG A 1 251 ? 2.628 23.229 37.429 1.00 58.66 245 ARG A C 1
ATOM 1972 O O . ARG A 1 251 ? 3.540 22.523 37.868 1.00 58.99 245 ARG A O 1
ATOM 1980 N N . CYS A 1 252 ? 1.644 23.662 38.204 1.00 54.42 246 CYS A N 1
ATOM 1981 C CA A CYS A 1 252 ? 1.496 23.115 39.545 0.53 58.16 246 CYS A CA 1
ATOM 1982 C CA B CYS A 1 252 ? 1.491 23.118 39.547 0.47 58.14 246 CYS A CA 1
ATOM 1983 C C . CYS A 1 252 ? 1.224 21.618 39.484 1.00 59.19 246 CYS A C 1
ATOM 1984 O O . CYS A 1 252 ? 1.875 20.826 40.171 1.00 58.05 246 CYS A O 1
ATOM 1989 N N . LEU A 1 253 ? 0.280 21.208 38.634 1.00 63.29 247 LEU A N 1
ATOM 1990 C CA . LEU A 1 253 ? -0.103 19.801 38.542 1.00 56.78 247 LEU A CA 1
ATOM 1991 C C . LEU A 1 253 ? 1.054 18.925 38.068 1.00 61.28 247 LEU A C 1
ATOM 1992 O O . LEU A 1 253 ? 1.208 17.790 38.539 1.00 55.65 247 LEU A O 1
ATOM 1997 N N . ASP A 1 254 ? 1.864 19.435 37.127 1.00 54.04 248 ASP A N 1
ATOM 1998 C CA . ASP A 1 254 ? 3.081 18.750 36.684 1.00 55.78 248 ASP A CA 1
ATOM 1999 C C . ASP A 1 254 ? 3.944 18.289 37.863 1.00 66.62 248 ASP A C 1
ATOM 2000 O O . ASP A 1 254 ? 4.369 17.130 37.928 1.00 63.61 248 ASP A O 1
ATOM 2005 N N . LEU A 1 255 ? 4.244 19.192 38.792 1.00 52.88 249 LEU A N 1
ATOM 2006 C CA . LEU A 1 255 ? 5.104 18.817 39.903 1.00 66.86 249 LEU A CA 1
ATOM 2007 C C . LEU A 1 255 ? 4.342 18.159 41.049 1.00 63.45 249 LEU A C 1
ATOM 2008 O O . LEU A 1 255 ? 4.883 17.256 41.699 1.00 68.42 249 LEU A O 1
ATOM 2013 N N . ALA A 1 256 ? 3.086 18.548 41.289 1.00 59.41 250 ALA A N 1
ATOM 2014 C CA . ALA A 1 256 ? 2.313 17.868 42.324 1.00 57.76 250 ALA A CA 1
ATOM 2015 C C . ALA A 1 256 ? 1.995 16.427 41.938 1.00 63.01 250 ALA A C 1
ATOM 2016 O O . ALA A 1 256 ? 1.899 15.566 42.815 1.00 71.42 250 ALA A O 1
ATOM 2018 N N . SER A 1 257 ? 1.798 16.153 40.647 1.00 67.55 251 SER A N 1
ATOM 2019 C CA . SER A 1 257 ? 1.708 14.785 40.149 1.00 66.97 251 SER A CA 1
ATOM 2020 C C . SER A 1 257 ? 0.631 13.974 40.875 1.00 72.51 251 SER A C 1
ATOM 2021 O O . SER A 1 257 ? -0.555 14.325 40.845 1.00 66.50 251 SER A O 1
ATOM 2024 N N . GLU A 1 258 ? 1.025 12.891 41.548 1.00 54.01 252 GLU A N 1
ATOM 2025 C CA . GLU A 1 258 ? 0.026 12.012 42.146 1.00 62.40 252 GLU A CA 1
ATOM 2026 C C . GLU A 1 258 ? -0.625 12.599 43.396 1.00 69.23 252 GLU A C 1
ATOM 2027 O O . GLU A 1 258 ? -1.584 12.000 43.907 1.00 64.62 252 GLU A O 1
ATOM 2033 N N . ALA A 1 259 ? -0.129 13.733 43.911 1.00 69.04 253 ALA A N 1
ATOM 2034 C CA . ALA A 1 259 ? -0.787 14.376 45.049 1.00 62.01 253 ALA A CA 1
ATOM 2035 C C . ALA A 1 259 ? -2.162 14.906 44.669 1.00 63.83 253 ALA A C 1
ATOM 2036 O O . ALA A 1 259 ? -3.052 15.004 45.523 1.00 53.55 253 ALA A O 1
ATOM 2038 N N . LEU A 1 260 ? -2.371 15.224 43.390 1.00 63.79 254 LEU A N 1
ATOM 2039 C CA . LEU A 1 260 ? -3.612 15.836 42.921 1.00 59.92 254 LEU A CA 1
ATOM 2040 C C . LEU A 1 260 ? -4.247 15.037 41.783 1.00 57.60 254 LEU A C 1
ATOM 2041 O O . LEU A 1 260 ? -4.343 15.535 40.655 1.00 54.36 254 LEU A O 1
ATOM 2046 N N . PRO A 1 261 ? -4.726 13.822 42.057 1.00 56.58 255 PRO A N 1
ATOM 2047 C CA . PRO A 1 261 ? -5.528 13.109 41.053 1.00 49.23 255 PRO A CA 1
ATOM 2048 C C . PRO A 1 261 ? -6.856 13.814 40.849 1.00 59.01 255 PRO A C 1
ATOM 2049 O O . PRO A 1 261 ? -7.308 14.596 41.695 1.00 48.19 255 PRO A O 1
ATOM 2053 N N . TYR A 1 262 ? -7.487 13.520 39.706 1.00 54.66 256 TYR A N 1
ATOM 2054 C CA . TYR A 1 262 ? -8.657 14.288 39.278 1.00 53.24 256 TYR A CA 1
ATOM 2055 C C . TYR A 1 262 ? -9.741 14.414 40.341 1.00 59.71 256 TYR A C 1
ATOM 2056 O O . TYR A 1 262 ? -10.200 15.542 40.578 1.00 57.36 256 TYR A O 1
ATOM 2065 N N . PRO A 1 263 ? -10.217 13.337 40.986 1.00 56.69 257 PRO A N 1
ATOM 2066 C CA . PRO A 1 263 ? -11.283 13.521 41.986 1.00 57.15 257 PRO A CA 1
ATOM 2067 C C . PRO A 1 263 ? -10.918 14.532 43.057 1.00 54.47 257 PRO A C 1
ATOM 2068 O O . PRO A 1 263 ? -11.792 15.264 43.542 1.00 61.33 257 PRO A O 1
ATOM 2072 N N . ALA A 1 264 ? -9.639 14.613 43.420 1.00 54.89 258 ALA A N 1
ATOM 2073 C CA . ALA A 1 264 ? -9.235 15.542 44.470 1.00 59.07 258 ALA A CA 1
ATOM 2074 C C . ALA A 1 264 ? -9.227 16.975 43.955 1.00 58.45 258 ALA A C 1
ATOM 2075 O O . ALA A 1 264 ? -9.700 17.889 44.643 1.00 58.71 258 ALA A O 1
ATOM 2077 N N . ARG A 1 265 ? -8.716 17.188 42.738 1.00 57.27 259 ARG A N 1
ATOM 2078 C CA . ARG A 1 265 ? -8.855 18.498 42.106 1.00 56.55 259 ARG A CA 1
ATOM 2079 C C . ARG A 1 265 ? -10.318 18.908 42.025 1.00 58.60 259 ARG A C 1
ATOM 2080 O O . ARG A 1 265 ? -10.675 20.043 42.375 1.00 56.41 259 ARG A O 1
ATOM 2088 N N . ASN A 1 266 ? -11.182 17.970 41.625 1.00 54.77 260 ASN A N 1
ATOM 2089 C CA . ASN A 1 266 ? -12.602 18.254 41.433 1.00 56.72 260 ASN A CA 1
ATOM 2090 C C . ASN A 1 266 ? -13.286 18.687 42.728 1.00 53.41 260 ASN A C 1
ATOM 2091 O O . ASN A 1 266 ? -14.198 19.527 42.711 1.00 56.64 260 ASN A O 1
ATOM 2096 N N . VAL A 1 267 ? -12.889 18.098 43.851 1.00 48.29 261 VAL A N 1
ATOM 2097 C CA . VAL A 1 267 ? -13.458 18.466 45.144 1.00 57.63 261 VAL A CA 1
ATOM 2098 C C . VAL A 1 267 ? -13.010 19.869 45.561 1.00 55.20 261 VAL A C 1
ATOM 2099 O O . VAL A 1 267 ? -13.810 20.667 46.073 1.00 56.15 261 VAL A O 1
ATOM 2103 N N . MET A 1 268 ? -11.728 20.196 45.365 1.00 53.15 262 MET A N 1
ATOM 2104 C CA . MET A 1 268 ? -11.289 21.553 45.686 1.00 50.77 262 MET A CA 1
ATOM 2105 C C . MET A 1 268 ? -11.912 22.567 44.742 1.00 55.02 262 MET A C 1
ATOM 2106 O O . MET A 1 268 ? -12.277 23.676 45.166 1.00 47.32 262 MET A O 1
ATOM 2111 N N . GLU A 1 269 ? -12.041 22.216 43.453 1.00 46.89 263 GLU A N 1
ATOM 2112 C CA . GLU A 1 269 ? -12.675 23.140 42.522 1.00 50.23 263 GLU A CA 1
ATOM 2113 C C . GLU A 1 269 ? -14.100 23.441 42.959 1.00 55.84 263 GLU A C 1
ATOM 2114 O O . GLU A 1 269 ? -14.527 24.603 42.954 1.00 58.39 263 GLU A O 1
ATOM 2120 N N . ALA A 1 270 ? -14.836 22.415 43.391 1.00 52.84 264 ALA A N 1
ATOM 2121 C CA . ALA A 1 270 ? -16.216 22.634 43.817 1.00 53.47 264 ALA A CA 1
ATOM 2122 C C . ALA A 1 270 ? -16.274 23.418 45.127 1.00 50.13 264 ALA A C 1
ATOM 2123 O O . ALA A 1 270 ? -17.192 24.216 45.333 1.00 51.53 264 ALA A O 1
ATOM 2125 N N . ASN A 1 271 ? -15.316 23.204 46.035 1.00 51.22 265 ASN A N 1
ATOM 2126 C CA . ASN A 1 271 ? -15.256 24.062 47.219 1.00 54.14 265 ASN A CA 1
ATOM 2127 C C . ASN A 1 271 ? -15.015 25.514 46.824 1.00 53.10 265 ASN A C 1
ATOM 2128 O O . ASN A 1 271 ? -15.680 26.422 47.328 1.00 59.83 265 ASN A O 1
ATOM 2133 N N . ALA A 1 272 ? -14.075 25.749 45.907 1.00 48.44 266 ALA A N 1
ATOM 2134 C CA . ALA A 1 272 ? -13.828 27.108 45.434 1.00 45.31 266 ALA A CA 1
ATOM 2135 C C . ALA A 1 272 ? -15.100 27.753 44.893 1.00 52.33 266 ALA A C 1
ATOM 2136 O O . ALA A 1 272 ? -15.389 28.916 45.193 1.00 49.04 266 ALA A O 1
ATOM 2138 N N . VAL A 1 273 ? -15.874 27.005 44.094 1.00 54.69 267 VAL A N 1
ATOM 2139 C CA . VAL A 1 273 ? -17.138 27.511 43.558 1.00 52.72 267 VAL A CA 1
ATOM 2140 C C . VAL A 1 273 ? -18.108 27.840 44.689 1.00 58.78 267 VAL A C 1
ATOM 2141 O O . VAL A 1 273 ? -18.799 28.864 44.657 1.00 60.56 267 VAL A O 1
ATOM 2145 N N . LYS A 1 274 ? -18.207 26.949 45.682 1.00 52.22 268 LYS A N 1
ATOM 2146 C CA . LYS A 1 274 ? -19.062 27.199 46.836 1.00 60.19 268 LYS A CA 1
ATOM 2147 C C . LYS A 1 274 ? -18.742 28.549 47.451 1.00 60.89 268 LYS A C 1
ATOM 2148 O O . LYS A 1 274 ? -19.620 29.405 47.593 1.00 60.94 268 LYS A O 1
ATOM 2154 N N . THR A 1 275 ? -17.469 28.759 47.800 1.00 60.84 269 THR A N 1
ATOM 2155 C CA . THR A 1 275 ? -17.033 30.028 48.375 1.00 60.09 269 THR A CA 1
ATOM 2156 C C . THR A 1 275 ? -17.401 31.199 47.477 1.00 61.20 269 THR A C 1
ATOM 2157 O O . THR A 1 275 ? -17.864 32.240 47.953 1.00 59.33 269 THR A O 1
ATOM 2161 N N . PHE A 1 276 ? -17.220 31.039 46.170 1.00 57.57 270 PHE A N 1
ATOM 2162 C CA . PHE A 1 276 ? -17.456 32.151 45.260 1.00 57.87 270 PHE A CA 1
ATOM 2163 C C . PHE A 1 276 ? -18.916 32.589 45.296 1.00 66.28 270 PHE A C 1
ATOM 2164 O O . PHE A 1 276 ? -19.212 33.776 45.469 1.00 62.79 270 PHE A O 1
ATOM 2172 N N . GLU A 1 277 ? -19.849 31.642 45.162 1.00 62.17 271 GLU A N 1
ATOM 2173 C CA . GLU A 1 277 ? -21.266 31.999 45.168 1.00 68.41 271 GLU A CA 1
ATOM 2174 C C . GLU A 1 277 ? -21.785 32.352 46.556 1.00 70.44 271 GLU A C 1
ATOM 2175 O O . GLU A 1 277 ? -22.811 33.034 46.667 1.00 71.33 271 GLU A O 1
ATOM 2181 N N . ASN A 1 278 ? -21.113 31.884 47.605 1.00 65.61 272 ASN A N 1
ATOM 2182 C CA . ASN A 1 278 ? -21.574 32.052 48.975 1.00 66.38 272 ASN A CA 1
ATOM 2183 C C . ASN A 1 278 ? -21.001 33.284 49.641 1.00 69.20 272 ASN A C 1
ATOM 2184 O O . ASN A 1 278 ? -21.574 33.762 50.626 1.00 81.87 272 ASN A O 1
ATOM 2189 N N . ARG A 1 279 ? -19.868 33.771 49.170 1.00 63.07 273 ARG A N 1
ATOM 2190 C CA . ARG A 1 279 ? -19.181 34.866 49.836 1.00 61.66 273 ARG A CA 1
ATOM 2191 C C . ARG A 1 279 ? -18.941 36.050 48.923 1.00 64.90 273 ARG A C 1
ATOM 2192 O O . ARG A 1 279 ? -19.058 37.196 49.358 1.00 65.46 273 ARG A O 1
ATOM 2200 N N . PHE A 1 280 ? -18.621 35.800 47.663 1.00 58.36 274 PHE A N 1
ATOM 2201 C CA . PHE A 1 280 ? -18.440 36.880 46.710 1.00 62.52 274 PHE A CA 1
ATOM 2202 C C . PHE A 1 280 ? -19.618 36.921 45.748 1.00 69.68 274 PHE A C 1
ATOM 2203 O O . PHE A 1 280 ? -19.418 37.006 44.535 1.00 78.62 274 PHE A O 1
ATOM 2211 N N . LYS A 1 281 ? -20.845 36.868 46.293 1.00 88.68 275 LYS A N 1
ATOM 2212 C CA . LYS A 1 281 ? -22.105 36.861 45.542 1.00 85.08 275 LYS A CA 1
ATOM 2213 C C . LYS A 1 281 ? -22.048 37.758 44.315 1.00 75.83 275 LYS A C 1
ATOM 2214 O O . LYS A 1 281 ? -22.040 37.265 43.186 1.00 80.57 275 LYS A O 1
ATOM 2220 N N . ASP A 1 282 ? -21.990 39.069 44.528 1.00 90.73 276 ASP A N 1
ATOM 2221 C CA . ASP A 1 282 ? -21.874 40.038 43.434 1.00 94.34 276 ASP A CA 1
ATOM 2222 C C . ASP A 1 282 ? -20.671 39.768 42.519 1.00 92.27 276 ASP A C 1
ATOM 2223 O O . ASP A 1 282 ? -19.862 40.662 42.246 1.00 87.44 276 ASP A O 1
#

Secondary structure (DSSP, 8-state):
-TTTTTTHHHHHHHHHHHH-S-HHHHHHHHHS-HHHHHHHHHSS-HHHHHHHHSGGGHHHHHHHHHH---SS-TT--PPP-TTS-HHHHHHHHHHHHHHHHTSSTTHHHHHHHHHIIIIIT--HHHHHHHHHHHHHHHHH---HHHHHHHHHHHHHHHHHHGGGHHHHHHHHHHHHHHHHHHHHHTT-HHHHHHHHHHHHHHHHHHHHHGGG-HHHHHHHTTTS-GGGGSTT--S-HHHHHHHHHHHHGGGS-HHHHHHHHHHHHHHHHHHS--

Foldseek 3Di:
DCCVVVVVLVVLLVVCVVPQDDPVNLVVLVPDDLQVNLVSCLDHDPVSVVSCVDPSCLVSLVVLQQPDADPPDRVFGADQQPPQRSNLQSSLVVLQVVLVVCVVPPNPSNVVSLCSSCVVSNHLVSVLVVLVVLLVVCVVPLDVVSLVVLVVVLVVCLVSLCSLFQLSLLSSLQSLLSSLVSCVVVVVNVSSLVSLLSSLLSLLLNVVRVVVNPSSQCVNVVNPACQVSHDNRDRDSVVVVVVSCVVCPPSCDPVSSVVSNVVSVVCCCPPVVD

Solvent-accessible surface area: 14178 Å² total; per-residue (Å²): 179,69,76,123,165,70,58,22,29,141,91,11,28,129,39,0,75,89,84,14,31,40,120,78,0,51,55,36,0,52,193,27,129,71,60,19,0,0,28,0,12,9,74,8,56,118,132,0,60,92,54,0,78,24,105,116,0,99,92,18,8,47,78,43,4,57,148,21,101,17,121,183,46,126,161,7,83,9,124,65,10,50,103,36,46,67,7,40,18,9,0,0,5,13,0,32,58,7,0,68,156,50,80,157,145,123,80,78,32,1,89,91,45,8,82,42,0,7,99,58,10,25,6,10,5,0,0,54,26,19,2,82,82,46,12,24,40,2,122,136,65,43,115,112,120,36,0,37,100,0,58,81,37,0,58,78,43,17,84,50,0,18,80,19,22,0,1,0,0,2,14,0,2,32,0,7,40,55,0,0,32,17,4,92,80,62,98,45,125,75,49,2,65,66,0,17,70,60,3,14,8,11,6,28,4,0,71,56,1,51,130,72,0,97,132,17,15,18,6,7,11,53,95,141,32,12,40,108,10,21,58,42,46,31,105,32,5,67,83,7,23,55,108,1,49,104,115,3,59,142,7,1,67,132,92,16,47,64,87,22,48,57,68,5,53,134,43,57,87,106,82,25,166,146

InterPro domains:
  IPR040808 Protein of unknown function DUF5630 [PF18632] (32-246)

B-factor: mean 62.96, std 14.38, range [32.85, 157.13]

Radius of gyration: 20.72 Å; Cα contacts (8 Å, |Δi|>4): 335; chains: 1; bounding box: 40×61×44 Å

Nearest PDB structures (foldseek):
  6yvg-assembly1_A  TM=1.004E+00  e=6.899E-36  Legionella pneumophila subsp. pneumophila str. Philadelphia 1
  7c0q-assembly1_C  TM=9.678E-01  e=1.048E-30  Legionella pneumophila
  7c0q-assembly2_D  TM=9.698E-01  e=2.590E-30  Legionella pneumophila
  7c0q-assembly2_B  TM=9.627E-01  e=2.000E-30  Legionella pneumophila
  5t2x-assembly2_B  TM=8.216E-01  e=1.645E-07  Legionella pneumophila subsp. pneumophila str. Philadelphia 1

Organism: Legionella pneumophila subsp. pneumophila (strain Philadelphia 1 / ATCC 33152 / DSM 7513) (NCBI:txid272624)

Sequence (274 aa):
KGKLMPNSLKDVQKLICDEGITDNVITTLSRLKPFDLAMLKATSDNKVKTLLDSDELKPFWVNKFNKLRLEKDHIFQQFRNPDPQSRRADFYCGYVLYLAALKEKQKEISSYYDYLNLSFTTFNCF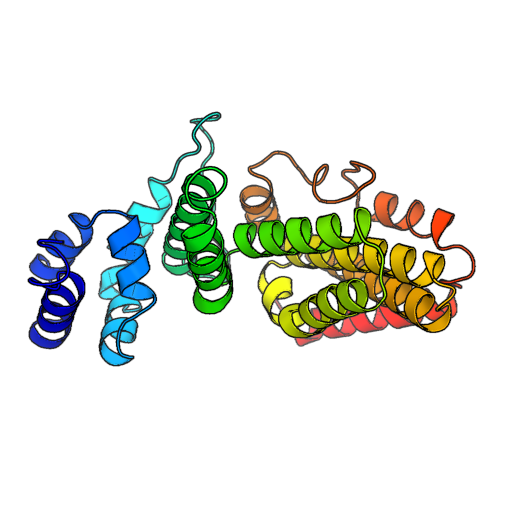YAAQEILTFLIGACKNDTKRENIDLLYNFVTSQSTQIQEHKTPGCLLLANAYFYLAGFYLSLDLKAESIECYKECWGQLHLAQLLETDSEREIHNAYFNKGLATSNAFGLNSISEIKARCCLDLASEALPYPARNVMEANAVKTFENRFKD